Protein AF-A0A3M9XVT5-F1 (afdb_monomer)

InterPro domains:
  IPR052973 Transcription factor kpeA/SAT20-like [PTHR35392] (9-246)
  IPR060413 Transcription factor KpeA/SAT20-like, C-terminal domain [PF27566] (9-240)

Mean predicted aligned error: 6.27 Å

Solvent-accessible surface area (backbone atoms only — not comparable to full-atom values): 18812 Å² total; per-residue (Å²): 128,88,69,81,52,60,38,90,96,49,72,92,84,78,64,65,38,80,57,82,86,54,93,89,60,70,48,54,50,74,46,52,53,103,86,49,82,47,79,44,81,38,49,56,33,30,64,61,48,67,69,62,50,53,53,52,50,52,52,50,36,72,73,40,16,66,56,20,50,60,53,62,58,68,47,88,88,62,59,67,68,64,37,47,51,60,50,46,54,52,53,54,56,65,40,89,84,51,53,70,68,58,33,53,30,50,55,35,45,40,32,40,49,43,65,52,53,71,71,48,70,84,67,60,55,83,58,90,78,48,76,89,35,69,51,44,70,53,80,78,45,99,55,50,69,36,23,65,51,31,57,52,34,52,55,52,47,68,55,45,44,53,69,72,43,47,51,56,33,49,51,51,32,50,55,38,51,52,55,54,64,68,41,93,56,56,58,54,47,58,59,55,49,49,52,51,46,53,54,32,40,50,51,17,56,51,41,39,40,36,31,52,51,9,59,49,65,73,45,92,34,65,37,72,53,51,74,60,50,53,52,51,52,51,50,47,46,53,52,48,52,55,48,48,58,61,74,41,63,52,55,106,74,77,52,91,66,57,67,50,70,66,61,47,50,71,78,33,62,57,52,74,69,57,48,49,55,54,53,52,48,45,54,49,42,51,50,34,42,75,70,59,75,50,55,88,82,34,58,54,39,82,53,42,62,48,41,54,78,64,48,90,80,73,53,69,82,77,72,59,71,98,64,94,96

Foldseek 3Di:
DADPLFFVPGDDDFDKDADDDDPPDDQWDWWDDPPDIDIFGHGRIAGPDLVVSLVSVQVSLLPCLLNSLVVRLPDPDDDPLVSVLSVVLSVQLPDPPNDPLLNQLSSLLSSLLSLLVVLFDFDFDPDPCLVPFFAAQPPLPSDHRTRGDGPNHSVSSVVSSVPRPNVVSVVSNCVSLVVQLPDPAQACVLSNLSSLLSLLLSLLSVLQRQQVVCVRRVHPDSGPDLVVNLVSVLVLLVSLVSLDVSLDQDDPPPDNDGDANVRSVVRHNADPVSSVSVVVLQVVLVVCVVVCVADQVNSNDSCLSVNLSRDPPDDSVRNDDDDPD

Structure (mmCIF, N/CA/C/O backbone):
data_AF-A0A3M9XVT5-F1
#
_entry.id   AF-A0A3M9XVT5-F1
#
loop_
_atom_site.group_PDB
_atom_site.id
_atom_site.type_symbol
_atom_site.label_atom_id
_atom_site.label_alt_id
_atom_site.label_comp_id
_atom_site.label_asym_id
_atom_site.label_entity_id
_atom_site.label_seq_id
_atom_site.pdbx_PDB_ins_code
_atom_site.Cartn_x
_atom_site.Cartn_y
_atom_site.Cartn_z
_atom_site.occupancy
_atom_site.B_iso_or_equiv
_atom_site.auth_seq_id
_atom_site.auth_comp_id
_atom_site.auth_asym_id
_atom_site.auth_atom_id
_atom_site.pdbx_PDB_model_num
ATOM 1 N N . MET A 1 1 ? 11.914 7.605 -0.996 1.00 36.66 1 MET A N 1
ATOM 2 C CA . MET A 1 1 ? 11.908 6.342 -0.236 1.00 36.66 1 MET A CA 1
ATOM 3 C C . MET A 1 1 ? 12.016 5.209 -1.247 1.00 36.66 1 MET A C 1
ATOM 5 O O . MET A 1 1 ? 11.224 5.187 -2.177 1.00 36.66 1 MET A O 1
ATOM 9 N N . MET A 1 2 ? 13.048 4.368 -1.161 1.00 45.84 2 MET A N 1
ATOM 10 C CA . MET A 1 2 ? 13.175 3.177 -2.009 1.00 45.84 2 MET A CA 1
ATOM 11 C C . MET A 1 2 ? 12.521 2.025 -1.257 1.00 45.84 2 MET A C 1
ATOM 13 O O . MET A 1 2 ? 12.970 1.689 -0.164 1.00 45.84 2 MET A O 1
ATOM 17 N N . GLN A 1 3 ? 11.445 1.463 -1.792 1.00 57.19 3 GLN A N 1
ATOM 18 C CA . GLN A 1 3 ? 10.727 0.398 -1.110 1.00 57.19 3 GLN A CA 1
ATOM 19 C C . GLN A 1 3 ? 11.072 -0.943 -1.763 1.00 57.19 3 GLN A C 1
ATOM 21 O O . GLN A 1 3 ? 10.538 -1.312 -2.801 1.00 57.19 3 GLN A O 1
ATOM 26 N N . ASP A 1 4 ? 11.996 -1.679 -1.151 1.00 71.44 4 ASP A N 1
ATOM 27 C CA . ASP A 1 4 ? 12.226 -3.083 -1.493 1.00 71.44 4 ASP A CA 1
ATOM 28 C C . ASP A 1 4 ? 11.105 -3.930 -0.868 1.00 71.44 4 ASP A C 1
ATOM 30 O O . ASP A 1 4 ? 11.233 -4.405 0.253 1.00 71.44 4 ASP A O 1
ATOM 34 N N . ILE A 1 5 ? 9.927 -3.972 -1.485 1.00 81.00 5 ILE A N 1
ATOM 35 C CA . ILE A 1 5 ? 8.725 -4.581 -0.875 1.00 81.00 5 ILE A CA 1
ATOM 36 C C . ILE A 1 5 ? 8.661 -6.089 -1.078 1.00 81.00 5 ILE A C 1
ATOM 38 O O . ILE A 1 5 ? 7.986 -6.780 -0.317 1.00 81.00 5 ILE A O 1
ATOM 42 N N . CYS A 1 6 ? 9.350 -6.610 -2.093 1.00 82.25 6 CYS A N 1
ATOM 43 C CA . CYS A 1 6 ? 9.404 -8.049 -2.305 1.00 82.25 6 CYS A CA 1
ATOM 44 C C . CYS A 1 6 ? 10.069 -8.714 -1.092 1.00 82.25 6 CYS A C 1
ATOM 46 O O . CYS A 1 6 ? 11.082 -8.201 -0.605 1.00 82.25 6 CYS A O 1
ATOM 48 N N . PRO A 1 7 ? 9.535 -9.842 -0.594 1.00 82.25 7 PRO A N 1
ATOM 49 C CA . PRO A 1 7 ? 10.204 -10.549 0.476 1.00 82.25 7 PRO A CA 1
ATOM 50 C C . PRO A 1 7 ? 11.612 -10.979 0.050 1.00 82.25 7 PRO A C 1
ATOM 52 O O . PRO A 1 7 ? 11.829 -11.454 -1.065 1.00 82.25 7 PRO A O 1
ATOM 55 N N . VAL A 1 8 ? 12.576 -10.847 0.960 1.00 80.56 8 VAL A N 1
ATOM 56 C CA . VAL A 1 8 ? 13.959 -11.305 0.774 1.00 80.56 8 VAL A CA 1
ATOM 57 C C . VAL A 1 8 ? 13.960 -12.771 0.338 1.00 80.56 8 VAL A C 1
ATOM 59 O O . VAL A 1 8 ? 13.368 -13.616 1.005 1.00 80.56 8 VAL A O 1
ATOM 62 N N . GLY A 1 9 ? 14.630 -13.056 -0.782 1.00 82.12 9 GLY A N 1
ATOM 63 C CA . GLY A 1 9 ? 14.699 -14.391 -1.390 1.00 82.12 9 GLY A CA 1
ATOM 64 C C . GLY A 1 9 ? 13.569 -14.709 -2.376 1.00 82.12 9 GLY A C 1
ATOM 65 O O . GLY A 1 9 ? 13.683 -15.667 -3.137 1.00 82.12 9 GLY A O 1
ATOM 66 N N . PHE A 1 10 ? 12.530 -13.877 -2.441 1.00 88.88 10 PHE A N 1
ATOM 67 C CA . PHE A 1 10 ? 11.351 -14.093 -3.274 1.00 88.88 10 PHE A CA 1
ATOM 68 C C . PHE A 1 10 ? 11.109 -12.872 -4.172 1.00 88.88 10 PHE A C 1
ATOM 70 O O . PHE A 1 10 ? 10.208 -12.092 -3.904 1.00 88.88 10 PHE A O 1
ATOM 77 N N . PRO A 1 11 ? 11.920 -12.633 -5.221 1.00 91.19 11 PRO A N 1
ATOM 78 C CA . PRO A 1 11 ? 11.609 -11.604 -6.210 1.00 91.19 11 PRO A CA 1
ATOM 79 C C . PRO A 1 11 ? 10.462 -12.052 -7.131 1.00 91.19 11 PRO A C 1
ATOM 81 O O . PRO A 1 11 ? 10.325 -13.243 -7.422 1.00 91.19 11 PRO A O 1
ATOM 84 N N . ILE A 1 12 ? 9.700 -11.097 -7.681 1.00 92.69 12 ILE A N 1
ATOM 85 C CA . ILE A 1 12 ? 8.732 -11.381 -8.754 1.00 92.69 12 ILE A CA 1
ATOM 86 C C . ILE A 1 12 ? 9.483 -11.926 -9.974 1.00 92.69 12 ILE A C 1
ATOM 88 O O . ILE A 1 12 ? 10.379 -11.274 -10.516 1.00 92.69 12 ILE A O 1
ATOM 92 N N . ARG A 1 13 ? 9.070 -13.100 -10.456 1.00 93.44 13 ARG A N 1
ATOM 93 C CA . ARG A 1 13 ? 9.619 -13.737 -11.657 1.00 93.44 13 ARG A CA 1
ATOM 94 C C . ARG A 1 13 ? 8.687 -13.520 -12.841 1.00 93.44 13 ARG A C 1
ATOM 96 O O . ARG A 1 13 ? 7.570 -14.025 -12.867 1.00 93.44 13 ARG A O 1
ATOM 103 N N . LEU A 1 14 ? 9.156 -12.782 -13.841 1.00 93.81 14 LEU A N 1
ATOM 104 C CA . LEU A 1 14 ? 8.385 -12.473 -15.044 1.00 93.81 14 LEU A CA 1
ATOM 105 C C . LEU A 1 14 ? 9.050 -13.086 -16.272 1.00 93.81 14 LEU A C 1
ATOM 107 O O . LEU A 1 14 ? 10.247 -12.919 -16.487 1.00 93.81 14 LEU A O 1
ATOM 111 N N . GLN A 1 15 ? 8.255 -13.752 -17.106 1.00 95.50 15 GLN A N 1
ATOM 112 C CA . GLN A 1 15 ? 8.690 -14.156 -18.439 1.00 95.50 15 GLN A CA 1
ATOM 113 C C . GLN A 1 15 ? 8.500 -12.992 -19.404 1.00 95.50 15 GLN A C 1
ATOM 115 O O . GLN A 1 15 ? 7.410 -12.418 -19.500 1.00 95.50 15 GLN A O 1
ATOM 120 N N . VAL A 1 16 ? 9.556 -12.663 -20.139 1.00 96.50 16 VAL A N 1
ATOM 121 C CA . VAL A 1 16 ? 9.578 -11.546 -21.081 1.00 96.50 16 VAL A CA 1
ATOM 122 C C . VAL A 1 16 ? 9.983 -12.013 -22.472 1.00 96.50 16 VAL A C 1
ATOM 124 O O . VAL A 1 16 ? 10.644 -13.035 -22.631 1.00 96.50 16 VAL A O 1
ATOM 127 N N . ARG A 1 17 ? 9.575 -11.261 -23.492 1.00 96.62 17 ARG A N 1
ATOM 128 C CA . ARG A 1 17 ? 9.979 -11.465 -24.886 1.00 96.62 17 ARG A CA 1
ATOM 129 C C . ARG A 1 17 ? 10.417 -10.145 -25.500 1.00 96.62 17 ARG A C 1
ATOM 131 O O . ARG A 1 17 ? 9.840 -9.099 -25.187 1.00 96.62 17 ARG A O 1
ATOM 138 N N . LYS A 1 18 ? 11.417 -10.199 -26.377 1.00 96.19 18 LYS A N 1
ATOM 139 C CA . LYS A 1 18 ? 11.861 -9.034 -27.142 1.00 96.19 18 LYS A CA 1
ATOM 140 C C . LYS A 1 18 ? 10.777 -8.645 -28.150 1.00 96.19 18 LYS A C 1
ATOM 142 O O . LYS A 1 18 ? 10.155 -9.518 -28.756 1.00 96.19 18 LYS A O 1
ATOM 147 N N . PHE A 1 19 ? 10.544 -7.352 -28.323 1.00 94.62 19 PHE A N 1
ATOM 148 C CA . PHE A 1 19 ? 9.692 -6.813 -29.379 1.00 94.62 19 PHE A CA 1
ATOM 149 C C . PHE A 1 19 ? 10.505 -5.892 -30.291 1.00 94.62 19 PHE A C 1
ATOM 151 O O . PHE A 1 19 ? 11.588 -5.438 -29.924 1.00 94.62 19 PHE A O 1
ATOM 158 N N . HIS A 1 20 ? 9.983 -5.639 -31.489 1.00 94.75 20 HIS A N 1
ATOM 159 C CA . HIS A 1 20 ? 10.538 -4.653 -32.412 1.00 94.75 20 HIS A CA 1
ATOM 160 C C . HIS A 1 20 ? 9.872 -3.304 -32.124 1.00 94.75 20 HIS A C 1
ATOM 162 O O . HIS A 1 20 ? 8.657 -3.210 -32.329 1.00 94.75 20 HIS A O 1
ATOM 168 N N . PRO A 1 21 ? 10.609 -2.299 -31.612 1.00 92.88 21 PRO A N 1
ATOM 169 C CA . PRO A 1 21 ? 10.046 -0.983 -31.339 1.00 92.88 21 PRO A CA 1
ATOM 170 C C . PRO A 1 21 ? 9.470 -0.353 -32.600 1.00 92.88 21 PRO A C 1
ATOM 172 O O . PRO A 1 21 ? 10.048 -0.470 -33.681 1.00 92.88 21 PRO A O 1
ATOM 175 N N . ARG A 1 22 ? 8.338 0.324 -32.448 1.00 91.12 22 ARG A N 1
ATOM 176 C CA . ARG A 1 22 ? 7.725 1.160 -33.478 1.00 91.12 22 ARG A CA 1
ATOM 177 C C . ARG A 1 22 ? 7.938 2.628 -33.141 1.00 91.12 22 ARG A C 1
ATOM 179 O O . ARG A 1 22 ? 8.311 2.982 -32.021 1.00 91.12 22 ARG A O 1
ATOM 186 N N . GLU A 1 23 ? 7.696 3.489 -34.119 1.00 88.75 23 GLU A N 1
ATOM 187 C CA . GLU A 1 23 ? 7.695 4.929 -33.892 1.00 88.75 23 GLU A CA 1
ATOM 188 C C . GLU A 1 23 ? 6.747 5.289 -32.732 1.00 88.75 23 GLU A C 1
ATOM 190 O O . GLU A 1 23 ? 5.618 4.802 -32.660 1.00 88.75 23 GLU A O 1
ATOM 195 N N . GLY A 1 24 ? 7.241 6.094 -31.788 1.00 84.38 24 GLY A N 1
ATOM 196 C CA . GLY A 1 24 ? 6.527 6.463 -30.561 1.00 84.38 24 GLY A CA 1
ATOM 197 C C . GLY A 1 24 ? 6.788 5.562 -29.344 1.00 84.38 24 GLY A C 1
ATOM 198 O O . GLY A 1 24 ? 6.507 5.987 -28.219 1.00 84.38 24 GLY A O 1
ATOM 199 N N . ASP A 1 25 ? 7.377 4.371 -29.509 1.00 85.94 25 ASP A N 1
ATOM 200 C CA . ASP A 1 25 ? 7.716 3.509 -28.371 1.00 85.94 25 ASP A CA 1
ATOM 201 C C . ASP A 1 25 ? 8.845 4.113 -27.519 1.00 85.94 25 ASP A C 1
ATOM 203 O O . ASP A 1 25 ? 9.951 4.403 -27.981 1.00 85.94 25 ASP A O 1
ATOM 207 N N . ARG A 1 26 ? 8.591 4.256 -26.213 1.00 84.00 26 ARG A N 1
ATOM 208 C CA . ARG A 1 26 ? 9.582 4.770 -25.257 1.00 84.00 26 ARG A CA 1
ATOM 209 C C . ARG A 1 26 ? 10.515 3.657 -24.780 1.00 84.00 26 ARG A C 1
ATOM 211 O O . ARG A 1 26 ? 10.254 3.014 -23.763 1.00 84.00 26 ARG A O 1
ATOM 218 N N . VAL A 1 27 ? 11.635 3.490 -25.478 1.00 88.06 27 VAL A N 1
ATOM 219 C CA . VAL A 1 27 ? 12.707 2.520 -25.164 1.00 88.06 27 VAL A CA 1
ATOM 220 C C . VAL A 1 27 ? 13.873 3.109 -24.360 1.00 88.06 27 VAL A C 1
ATOM 222 O O . VAL A 1 27 ? 14.962 2.564 -24.342 1.00 88.06 27 VAL A O 1
ATOM 225 N N . HIS A 1 28 ? 13.655 4.212 -23.651 1.00 88.06 28 HIS A N 1
ATOM 226 C CA . HIS A 1 28 ? 14.670 4.854 -22.812 1.00 88.06 28 HIS A CA 1
ATOM 227 C C . HIS A 1 28 ? 14.035 5.407 -21.535 1.00 88.06 28 HIS A C 1
ATOM 229 O O . HIS A 1 28 ? 12.852 5.754 -21.535 1.00 88.06 28 HIS A O 1
ATOM 235 N N . ARG A 1 29 ? 14.786 5.496 -20.434 1.00 87.31 29 ARG A N 1
ATOM 236 C CA . ARG A 1 29 ? 14.421 6.227 -19.207 1.00 87.31 29 ARG A CA 1
ATOM 237 C C . ARG A 1 29 ? 15.082 7.597 -19.203 1.00 87.31 29 ARG A C 1
ATOM 239 O O . ARG A 1 29 ? 16.175 7.743 -19.731 1.00 87.31 29 ARG A O 1
ATOM 246 N N . GLU A 1 30 ? 14.413 8.565 -18.591 1.00 87.12 30 GLU A N 1
ATOM 247 C CA . GLU A 1 30 ? 14.917 9.929 -18.437 1.00 87.12 30 GLU A CA 1
ATOM 248 C C . GLU A 1 30 ? 14.775 10.347 -16.979 1.00 87.12 30 GLU A C 1
ATOM 250 O O . GLU A 1 30 ? 13.827 9.937 -16.306 1.00 87.12 30 GLU A O 1
ATOM 255 N N . TRP A 1 31 ? 15.729 11.129 -16.493 1.00 85.50 31 TRP A N 1
ATOM 256 C CA . TRP A 1 31 ? 15.693 11.761 -15.177 1.00 85.50 31 TRP A CA 1
ATOM 257 C C . TRP A 1 31 ? 16.379 13.119 -15.262 1.00 85.50 31 TRP A C 1
ATOM 259 O O . TRP A 1 31 ? 17.142 13.387 -16.191 1.00 85.50 31 TRP A O 1
ATOM 269 N N . TYR A 1 32 ? 16.102 13.987 -14.298 1.00 81.38 32 TYR A N 1
ATOM 270 C CA . TYR A 1 32 ? 16.671 15.327 -14.260 1.00 81.38 32 TYR A CA 1
ATOM 271 C C . TYR A 1 32 ? 17.701 15.422 -13.140 1.00 81.38 32 TYR A C 1
ATOM 273 O O . TYR A 1 32 ? 17.442 15.021 -12.006 1.00 81.38 32 TYR A O 1
ATOM 281 N N . THR A 1 33 ? 18.865 15.979 -13.460 1.00 76.88 33 THR A N 1
ATOM 282 C CA . THR A 1 33 ? 19.810 16.495 -12.465 1.00 76.88 33 THR A CA 1
ATOM 283 C C . THR A 1 33 ? 19.648 18.012 -12.364 1.00 76.88 33 THR A C 1
ATOM 285 O O . THR A 1 33 ? 18.972 18.621 -13.193 1.00 76.88 33 THR A O 1
ATOM 288 N N . ALA A 1 34 ? 20.283 18.649 -11.373 1.00 70.00 34 ALA A N 1
ATOM 289 C CA . ALA A 1 34 ? 20.215 20.104 -11.186 1.00 70.00 34 ALA A CA 1
ATOM 290 C C . ALA A 1 34 ? 20.637 20.917 -12.429 1.00 70.00 34 ALA A C 1
ATOM 292 O O . ALA A 1 34 ? 20.295 22.090 -12.535 1.00 70.00 34 ALA A O 1
ATOM 293 N N . SER A 1 35 ? 21.377 20.308 -13.362 1.00 66.50 35 SER A N 1
ATOM 294 C CA . SER A 1 35 ? 21.923 20.989 -14.532 1.00 66.50 35 SER A CA 1
ATOM 295 C C . SER A 1 35 ? 21.325 20.547 -15.871 1.00 66.50 35 SER A C 1
ATOM 297 O O . SER A 1 35 ? 21.267 21.392 -16.763 1.00 66.50 35 SER A O 1
ATOM 299 N N . LYS A 1 36 ? 20.896 19.281 -16.064 1.00 79.62 36 LYS A N 1
ATOM 300 C CA . LYS A 1 36 ? 20.390 18.766 -17.363 1.00 79.62 36 LYS A CA 1
ATOM 301 C C . LYS A 1 36 ? 19.474 17.538 -17.226 1.00 79.62 36 LYS A C 1
ATOM 303 O O . LYS A 1 36 ? 19.548 16.790 -16.253 1.00 79.62 36 LYS A O 1
ATOM 308 N N . ALA A 1 37 ? 18.668 17.290 -18.262 1.00 83.38 37 ALA A N 1
ATOM 309 C CA . ALA A 1 37 ? 18.024 15.995 -18.473 1.00 83.38 37 ALA A CA 1
ATOM 310 C C . ALA A 1 37 ? 19.071 14.935 -18.864 1.00 83.38 37 ALA A C 1
ATOM 312 O O . ALA A 1 37 ? 19.975 15.196 -19.662 1.00 83.38 37 ALA A O 1
ATOM 313 N N . ARG A 1 38 ? 18.947 13.742 -18.290 1.00 86.56 38 ARG A N 1
ATOM 314 C CA . ARG A 1 38 ? 19.759 12.552 -18.559 1.00 86.56 38 ARG A CA 1
ATOM 315 C C . ARG A 1 38 ? 18.882 11.467 -19.169 1.00 86.56 38 ARG A C 1
ATOM 317 O O . ARG A 1 38 ? 17.672 11.456 -18.947 1.00 86.56 38 ARG A O 1
ATOM 324 N N . ARG A 1 39 ? 19.499 10.551 -19.916 1.00 87.88 39 ARG A N 1
ATOM 325 C CA . ARG A 1 39 ? 18.810 9.467 -20.619 1.00 87.88 39 ARG A CA 1
ATOM 326 C C . ARG A 1 39 ? 19.602 8.165 -20.527 1.00 87.88 39 ARG A C 1
ATOM 328 O O . ARG A 1 39 ? 20.819 8.183 -20.668 1.00 87.88 39 ARG A O 1
ATOM 335 N N . HIS A 1 40 ? 18.888 7.058 -20.345 1.00 88.12 40 HIS A N 1
ATOM 336 C CA . HIS A 1 40 ? 19.422 5.697 -20.303 1.00 88.12 40 HIS A CA 1
ATOM 337 C C . HIS A 1 40 ? 18.607 4.797 -21.231 1.00 88.12 40 HIS A C 1
ATOM 339 O O . HIS A 1 40 ? 17.381 4.727 -21.101 1.00 88.12 40 HIS A O 1
ATOM 345 N N . GLU A 1 41 ? 19.265 4.117 -22.167 1.00 89.06 41 GLU A N 1
ATOM 346 C CA . GLU A 1 41 ? 18.603 3.197 -23.096 1.00 89.06 41 GLU A CA 1
ATOM 347 C C . GLU A 1 41 ? 18.131 1.929 -22.382 1.00 89.06 41 GLU A C 1
ATOM 349 O O . GLU A 1 41 ? 18.783 1.403 -21.486 1.00 89.06 41 GLU A O 1
ATOM 354 N N . ILE A 1 42 ? 16.965 1.431 -22.773 1.00 90.06 42 ILE A N 1
ATOM 355 C CA . ILE A 1 42 ? 16.307 0.286 -22.152 1.00 90.06 42 ILE A CA 1
ATOM 356 C C . ILE A 1 42 ? 16.017 -0.748 -23.231 1.00 90.06 42 ILE A C 1
ATOM 358 O O . ILE A 1 42 ? 15.477 -0.431 -24.290 1.00 90.06 42 ILE A O 1
ATOM 362 N N . ALA A 1 43 ? 16.311 -2.015 -22.949 1.00 90.50 43 ALA A N 1
ATOM 363 C CA . ALA A 1 43 ? 16.056 -3.072 -23.913 1.00 90.50 43 ALA A CA 1
ATOM 364 C C . ALA A 1 43 ? 14.539 -3.244 -24.182 1.00 90.50 43 ALA A C 1
ATOM 366 O O . ALA A 1 43 ? 13.732 -3.200 -23.242 1.00 90.50 43 ALA A O 1
ATOM 367 N N . PRO A 1 44 ? 14.128 -3.476 -25.446 1.00 94.94 44 PRO A N 1
ATOM 368 C CA . PRO A 1 44 ? 12.724 -3.547 -25.839 1.00 94.94 44 PRO A CA 1
ATOM 369 C C . PRO A 1 44 ? 12.130 -4.918 -25.508 1.00 94.94 44 PRO A C 1
ATOM 371 O O . PRO A 1 44 ? 11.901 -5.759 -26.376 1.00 94.94 44 PRO A O 1
ATOM 374 N N . TYR A 1 45 ? 11.884 -5.148 -24.223 1.00 95.88 45 TYR A N 1
ATOM 375 C CA . TYR A 1 45 ? 11.208 -6.337 -23.713 1.00 95.88 45 TYR A CA 1
ATOM 376 C C . TYR A 1 45 ? 9.813 -6.000 -23.198 1.00 95.88 45 TYR A C 1
ATOM 378 O O . TYR A 1 45 ? 9.589 -4.945 -22.603 1.00 95.88 45 TYR A O 1
ATOM 386 N N . ALA A 1 46 ? 8.889 -6.932 -23.406 1.00 95.81 46 ALA A N 1
ATOM 387 C CA . ALA A 1 46 ? 7.516 -6.904 -22.918 1.00 95.81 46 ALA A CA 1
ATOM 388 C C . ALA A 1 46 ? 7.177 -8.242 -22.244 1.00 95.81 46 ALA A C 1
ATOM 390 O O . ALA A 1 46 ? 7.879 -9.234 -22.449 1.00 95.81 46 ALA A O 1
ATOM 391 N N . LEU A 1 47 ? 6.097 -8.294 -21.463 1.00 96.81 47 LEU A N 1
ATOM 392 C CA . LEU A 1 47 ? 5.599 -9.543 -20.885 1.00 96.81 47 LEU A CA 1
ATOM 393 C C . LEU A 1 47 ? 5.314 -10.565 -21.994 1.00 96.81 47 LEU A C 1
ATOM 395 O O . LEU A 1 47 ? 4.652 -10.261 -22.990 1.00 96.81 47 LEU A O 1
ATOM 399 N N . ALA A 1 48 ? 5.810 -11.790 -21.818 1.00 97.31 48 ALA A N 1
ATOM 400 C CA . ALA A 1 48 ? 5.663 -12.850 -22.811 1.00 97.31 48 ALA A CA 1
ATOM 401 C C . ALA A 1 48 ? 4.217 -13.360 -22.908 1.00 97.31 48 ALA A C 1
ATOM 403 O O . ALA A 1 48 ? 3.751 -13.688 -24.000 1.00 97.31 48 ALA A O 1
ATOM 404 N N . ASN A 1 49 ? 3.503 -13.416 -21.778 1.00 97.00 49 ASN A N 1
ATOM 405 C CA . ASN A 1 49 ? 2.118 -13.870 -21.708 1.00 97.00 49 ASN A CA 1
ATOM 406 C C . ASN A 1 49 ? 1.371 -13.175 -20.559 1.00 97.00 49 ASN A C 1
ATOM 408 O O . ASN A 1 49 ? 1.617 -13.465 -19.391 1.00 97.00 49 ASN A O 1
ATOM 412 N N . LEU A 1 50 ? 0.431 -12.289 -20.900 1.00 95.56 50 LEU A N 1
ATOM 413 C CA . LEU A 1 50 ? -0.297 -11.482 -19.916 1.00 95.56 50 LEU A CA 1
ATOM 414 C C . LEU A 1 50 ? -1.141 -12.344 -18.965 1.00 95.56 50 LEU A C 1
ATOM 416 O O . LEU A 1 50 ? -1.113 -12.116 -17.761 1.00 95.56 50 LEU A O 1
ATOM 420 N N . SER A 1 51 ? -1.847 -13.355 -19.478 1.00 95.44 51 SER A N 1
ATOM 421 C CA . SER A 1 51 ? -2.717 -14.219 -18.668 1.00 95.44 51 SER A CA 1
ATOM 422 C C . SER A 1 51 ? -1.925 -15.034 -17.646 1.00 95.44 51 SER A C 1
ATOM 424 O O . SER A 1 51 ? -2.297 -15.080 -16.475 1.00 95.44 51 SER A O 1
ATOM 426 N N . LYS A 1 52 ? -0.794 -15.624 -18.062 1.00 96.81 52 LYS A N 1
ATOM 427 C CA . LYS A 1 52 ? 0.109 -16.342 -17.150 1.00 96.81 52 LYS A CA 1
ATOM 428 C C . LYS A 1 52 ? 0.710 -15.402 -16.109 1.00 96.81 52 LYS A C 1
ATOM 430 O O . LYS A 1 52 ? 0.764 -15.769 -14.942 1.00 96.81 52 LYS A O 1
ATOM 435 N N . THR A 1 53 ? 1.109 -14.189 -16.503 1.00 96.62 53 THR A N 1
ATOM 436 C CA . THR A 1 53 ? 1.608 -13.179 -15.558 1.00 96.62 53 THR A CA 1
ATOM 437 C C . THR A 1 53 ? 0.550 -12.789 -14.530 1.00 96.62 53 THR A C 1
ATOM 439 O O . THR A 1 53 ? 0.870 -12.711 -13.350 1.00 96.62 53 THR A O 1
ATOM 442 N N . VAL A 1 54 ? -0.704 -12.579 -14.945 1.00 95.88 54 VAL A N 1
ATOM 443 C CA . VAL A 1 54 ? -1.803 -12.259 -14.021 1.00 95.88 54 VAL A CA 1
ATOM 444 C C . VAL A 1 54 ? -2.027 -13.389 -13.025 1.00 95.88 54 VAL A C 1
ATOM 446 O O . VAL A 1 54 ? -2.135 -13.115 -11.833 1.00 95.88 54 VAL A O 1
ATOM 449 N N . GLN A 1 55 ? -2.096 -14.636 -13.497 1.00 96.88 55 GLN A N 1
ATOM 450 C CA . GLN A 1 55 ? -2.312 -15.780 -12.614 1.00 96.88 55 GLN A CA 1
ATOM 451 C C . GLN A 1 55 ? -1.162 -15.921 -11.614 1.00 96.88 55 GLN A C 1
ATOM 453 O O . GLN A 1 55 ? -1.399 -15.888 -10.411 1.00 96.88 55 GLN A O 1
ATOM 458 N N . TYR A 1 56 ? 0.078 -15.933 -12.109 1.00 97.38 56 TYR A N 1
ATOM 459 C CA . TYR A 1 56 ? 1.269 -15.969 -11.263 1.00 97.38 56 TYR A CA 1
ATOM 460 C C . TYR A 1 56 ? 1.261 -14.857 -10.213 1.00 97.38 56 TYR A C 1
ATOM 462 O O . TYR A 1 56 ? 1.541 -15.102 -9.046 1.00 97.38 56 TYR A O 1
ATOM 470 N N . PHE A 1 57 ? 0.924 -13.629 -10.607 1.00 96.38 57 PHE A N 1
ATOM 471 C CA . PHE A 1 57 ? 0.974 -12.507 -9.684 1.00 96.38 57 PHE A CA 1
ATOM 472 C C . PHE A 1 57 ? -0.119 -12.575 -8.603 1.00 96.38 57 PHE A C 1
ATOM 474 O O . PHE A 1 57 ? 0.128 -12.181 -7.465 1.00 96.38 57 PHE A O 1
ATOM 481 N N . LYS A 1 58 ? -1.302 -13.128 -8.908 1.00 96.81 58 LYS A N 1
ATOM 482 C CA . LYS A 1 58 ? -2.331 -13.410 -7.890 1.00 96.81 58 LYS A CA 1
ATOM 483 C C . LYS A 1 58 ? -1.845 -14.414 -6.851 1.00 96.81 58 LYS A C 1
ATOM 485 O O . LYS A 1 58 ? -2.054 -14.197 -5.655 1.00 96.81 58 LYS A O 1
ATOM 490 N N . ASP A 1 59 ? -1.208 -15.480 -7.317 1.00 97.38 59 ASP A N 1
ATOM 491 C CA . ASP A 1 59 ? -0.688 -16.542 -6.460 1.00 97.38 59 ASP A CA 1
ATOM 492 C C . ASP A 1 59 ? 0.450 -15.989 -5.594 1.00 97.38 59 ASP A C 1
ATOM 494 O O . ASP A 1 59 ? 0.404 -16.086 -4.372 1.00 97.38 59 ASP A O 1
ATOM 498 N N . TYR A 1 60 ? 1.368 -15.242 -6.209 1.00 96.88 60 TYR A N 1
ATOM 499 C CA . TYR A 1 60 ? 2.469 -14.561 -5.534 1.00 96.88 60 TYR A CA 1
ATOM 500 C C . TYR A 1 60 ? 1.991 -13.588 -4.441 1.00 96.88 60 TYR A C 1
ATOM 502 O O . TYR A 1 60 ? 2.521 -13.591 -3.332 1.00 96.88 60 TYR A O 1
ATOM 510 N N . VAL A 1 61 ? 0.969 -12.763 -4.705 1.00 96.88 61 VAL A N 1
ATOM 511 C CA . VAL A 1 61 ? 0.384 -11.885 -3.672 1.00 96.88 61 VAL A CA 1
ATOM 512 C C . VAL A 1 61 ? -0.231 -12.705 -2.541 1.00 96.88 61 VAL A C 1
ATOM 514 O O . VAL A 1 61 ? -0.074 -12.350 -1.374 1.00 96.88 61 VAL A O 1
ATOM 517 N N . SER A 1 62 ? -0.927 -13.791 -2.874 1.00 96.38 62 SER A N 1
ATOM 518 C CA . SER A 1 62 ? -1.593 -14.639 -1.884 1.00 96.38 62 SER A CA 1
ATOM 519 C C . SER A 1 62 ? -0.597 -15.362 -0.977 1.00 96.38 62 SER A C 1
ATOM 521 O O . SER A 1 62 ? -0.858 -15.471 0.216 1.00 96.38 62 SER A O 1
ATOM 523 N N . GLU A 1 63 ? 0.531 -15.805 -1.530 1.00 96.44 63 GLU A N 1
ATOM 524 C CA . GLU A 1 63 ? 1.582 -16.545 -0.828 1.00 96.44 63 GLU A CA 1
ATOM 525 C C . GLU A 1 63 ? 2.491 -15.632 0.009 1.00 96.44 63 GLU A C 1
ATOM 527 O O . GLU A 1 63 ? 2.880 -15.981 1.121 1.00 96.44 63 GLU A O 1
ATOM 532 N N . HIS A 1 64 ? 2.818 -14.438 -0.496 1.00 96.12 64 HIS A N 1
ATOM 533 C CA . HIS A 1 64 ? 3.917 -13.644 0.057 1.00 96.12 64 HIS A CA 1
ATOM 534 C C . HIS A 1 64 ? 3.511 -12.360 0.787 1.00 96.12 64 HIS A C 1
ATOM 536 O O . HIS A 1 64 ? 4.373 -11.735 1.411 1.00 96.12 64 HIS A O 1
ATOM 542 N N . ALA A 1 65 ? 2.236 -11.951 0.756 1.00 95.50 65 ALA A N 1
ATOM 543 C CA . ALA A 1 65 ? 1.801 -10.693 1.376 1.00 95.50 65 ALA A CA 1
ATOM 544 C C . ALA A 1 65 ? 2.167 -10.593 2.865 1.00 95.50 65 ALA A C 1
ATOM 546 O O . ALA A 1 65 ? 2.660 -9.557 3.311 1.00 95.50 65 ALA A O 1
ATOM 547 N N . GLU A 1 66 ? 1.981 -11.671 3.627 1.00 93.12 66 GLU A N 1
ATOM 548 C CA . GLU A 1 66 ? 2.290 -11.682 5.058 1.00 93.12 66 GLU A CA 1
ATOM 549 C C . GLU A 1 66 ? 3.798 -11.551 5.322 1.00 93.12 66 GLU A C 1
ATOM 551 O O . GLU A 1 66 ? 4.238 -10.788 6.185 1.00 93.12 66 GLU A O 1
ATOM 556 N N . GLN A 1 67 ? 4.617 -12.266 4.549 1.00 91.88 67 GLN A N 1
ATOM 557 C CA . GLN A 1 67 ? 6.068 -12.201 4.677 1.00 91.88 67 GLN A CA 1
ATOM 558 C C . GLN A 1 67 ? 6.591 -10.809 4.301 1.00 91.88 67 GLN A C 1
ATOM 560 O O . GLN A 1 67 ? 7.420 -10.250 5.023 1.00 91.88 67 GLN A O 1
ATOM 565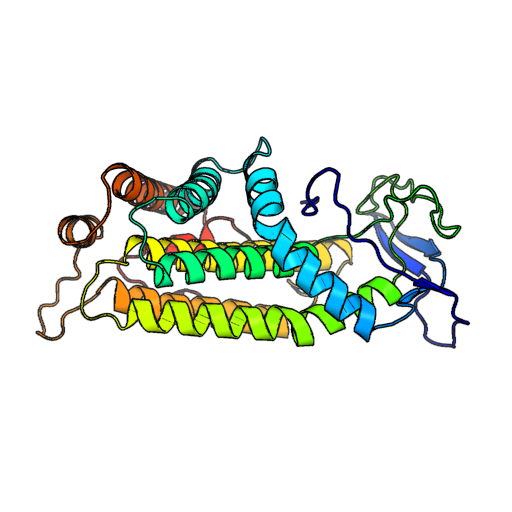 N N . ALA A 1 68 ? 6.079 -10.229 3.213 1.00 91.69 68 ALA A N 1
ATOM 566 C CA . ALA A 1 68 ? 6.401 -8.869 2.793 1.00 91.69 68 ALA A CA 1
ATOM 567 C C . ALA A 1 68 ? 6.035 -7.849 3.876 1.00 91.69 68 ALA A C 1
ATOM 569 O O . ALA A 1 68 ? 6.852 -6.997 4.224 1.00 91.69 68 ALA A O 1
ATOM 570 N N . TRP A 1 69 ? 4.846 -7.988 4.471 1.00 91.31 69 TRP A N 1
ATOM 571 C CA . TRP A 1 69 ? 4.405 -7.174 5.599 1.00 91.31 69 TRP A CA 1
ATOM 572 C C . TRP A 1 69 ? 5.398 -7.258 6.760 1.00 91.31 69 TRP A C 1
ATOM 574 O O . TRP A 1 69 ? 5.977 -6.250 7.162 1.00 91.31 69 TRP A O 1
ATOM 584 N N . ARG A 1 70 ? 5.678 -8.467 7.262 1.00 88.44 70 ARG A N 1
ATOM 585 C CA . ARG A 1 70 ? 6.599 -8.679 8.392 1.00 88.44 70 ARG A CA 1
ATOM 586 C C . ARG A 1 70 ? 7.981 -8.079 8.144 1.00 88.44 70 ARG A C 1
ATOM 588 O O . ARG A 1 70 ? 8.597 -7.567 9.075 1.00 88.44 70 ARG A O 1
ATOM 595 N N . GLN A 1 71 ? 8.489 -8.164 6.918 1.00 86.94 71 GLN A N 1
ATOM 596 C CA . GLN A 1 71 ? 9.805 -7.628 6.581 1.00 86.94 71 GLN A CA 1
ATOM 597 C C . GLN A 1 71 ? 9.803 -6.110 6.466 1.00 86.94 71 GLN A C 1
ATOM 599 O O . GLN A 1 71 ? 10.736 -5.469 6.948 1.00 86.94 71 GLN A O 1
ATOM 604 N N . TYR A 1 72 ? 8.773 -5.536 5.848 1.00 82.25 72 TYR A N 1
ATOM 605 C CA . TYR A 1 72 ? 8.701 -4.102 5.611 1.00 82.25 72 TYR A CA 1
ATOM 606 C C . TYR A 1 72 ? 8.740 -3.312 6.928 1.00 82.25 72 TYR A C 1
ATOM 608 O O . TYR A 1 72 ? 9.491 -2.342 7.018 1.00 82.25 72 TYR A O 1
ATOM 616 N N . TRP A 1 73 ? 8.012 -3.758 7.959 1.00 75.69 73 TRP A N 1
ATOM 617 C CA . TRP A 1 73 ? 7.879 -3.036 9.239 1.00 75.69 73 TRP A CA 1
ATOM 618 C C . TRP A 1 73 ? 8.971 -3.359 10.266 1.00 75.69 73 TRP A C 1
ATOM 620 O O . TRP A 1 73 ? 9.110 -2.664 11.266 1.00 75.69 73 TRP A O 1
ATOM 630 N N . LYS A 1 74 ? 9.805 -4.376 10.009 1.00 71.75 74 LYS A N 1
ATOM 631 C CA . LYS A 1 74 ? 11.008 -4.669 10.812 1.00 71.75 74 LYS A CA 1
ATOM 632 C C . LYS A 1 74 ? 12.226 -3.822 10.421 1.00 71.75 74 LYS A C 1
ATOM 634 O O . LYS A 1 74 ? 13.270 -3.916 11.068 1.00 71.75 74 LYS A O 1
ATOM 639 N N . ARG A 1 75 ? 12.147 -3.024 9.352 1.00 67.94 75 ARG A N 1
ATOM 640 C CA . ARG A 1 75 ? 13.281 -2.221 8.870 1.00 67.94 75 ARG A CA 1
ATOM 641 C C . ARG A 1 75 ? 13.523 -1.021 9.786 1.00 67.94 75 ARG A C 1
ATOM 643 O O . ARG A 1 75 ? 12.631 -0.206 10.004 1.00 67.94 75 ARG A O 1
ATOM 650 N N . LYS A 1 76 ? 14.755 -0.904 10.298 1.00 47.81 76 LYS A N 1
ATOM 651 C CA . LYS A 1 76 ? 15.193 0.211 11.154 1.00 47.81 76 LYS A CA 1
ATOM 652 C C . LYS A 1 76 ? 14.940 1.562 10.469 1.00 47.81 76 LYS A C 1
ATOM 654 O O . LYS A 1 76 ? 15.304 1.734 9.309 1.00 47.81 76 LYS A O 1
ATOM 659 N N . GLY A 1 77 ? 14.377 2.516 11.213 1.00 61.03 77 GLY A N 1
ATOM 660 C CA . GLY A 1 77 ? 14.179 3.904 10.771 1.00 61.03 77 GLY A CA 1
ATOM 661 C C . GLY A 1 77 ? 12.740 4.293 10.417 1.00 61.03 77 GLY A C 1
ATOM 662 O O . GLY A 1 77 ? 12.520 5.425 9.997 1.00 61.03 77 GLY A O 1
ATOM 663 N N . GLN A 1 78 ? 11.763 3.398 10.580 1.00 64.25 78 GLN A N 1
ATOM 664 C CA . GLN A 1 78 ? 10.346 3.768 10.523 1.00 64.25 78 GLN A CA 1
ATOM 665 C C . GLN A 1 78 ? 9.882 4.352 11.865 1.00 64.25 78 GLN A C 1
ATOM 667 O O . GLN A 1 78 ? 10.441 4.024 12.911 1.00 64.25 78 GLN A O 1
ATOM 672 N N . ASP A 1 79 ? 8.891 5.251 11.833 1.00 74.81 79 ASP A N 1
ATOM 673 C CA . ASP A 1 79 ? 8.352 5.870 13.048 1.00 74.81 79 ASP A CA 1
ATOM 674 C C . ASP A 1 79 ? 7.764 4.791 13.976 1.00 74.81 79 ASP A C 1
ATOM 676 O O . ASP A 1 79 ? 7.078 3.866 13.524 1.00 74.81 79 ASP A O 1
ATOM 680 N N . ASP A 1 80 ? 8.075 4.906 15.267 1.00 83.25 80 ASP A N 1
ATOM 681 C CA . ASP A 1 80 ? 7.771 3.918 16.300 1.00 83.25 80 ASP A CA 1
ATOM 682 C C . ASP A 1 80 ? 6.278 3.567 16.357 1.00 83.25 80 ASP A C 1
ATOM 684 O O . ASP A 1 80 ? 5.912 2.392 16.363 1.00 83.25 80 ASP A O 1
ATOM 688 N N . ILE A 1 81 ? 5.389 4.563 16.301 1.00 91.44 81 ILE A N 1
ATOM 689 C CA . ILE A 1 81 ? 3.951 4.309 16.454 1.00 91.44 81 ILE A CA 1
ATOM 690 C C . ILE A 1 81 ? 3.373 3.617 15.222 1.00 91.44 81 ILE A C 1
ATOM 692 O O . ILE A 1 81 ? 2.647 2.636 15.374 1.00 91.44 81 ILE A O 1
ATOM 696 N N . ILE A 1 82 ? 3.725 4.054 14.011 1.00 91.31 82 ILE A N 1
ATOM 697 C CA . ILE A 1 82 ? 3.273 3.388 12.778 1.00 91.31 82 ILE A CA 1
ATOM 698 C C . ILE A 1 82 ? 3.778 1.940 12.764 1.00 91.31 82 ILE A C 1
ATOM 700 O O . ILE A 1 82 ? 2.996 1.013 12.570 1.00 91.31 82 ILE A O 1
ATOM 704 N N . SER A 1 83 ? 5.058 1.719 13.062 1.00 90.12 83 SER A N 1
ATOM 705 C CA . SER A 1 83 ? 5.654 0.375 13.086 1.00 90.12 83 SER A CA 1
ATOM 706 C C . SER A 1 83 ? 4.967 -0.552 14.099 1.00 90.12 83 SE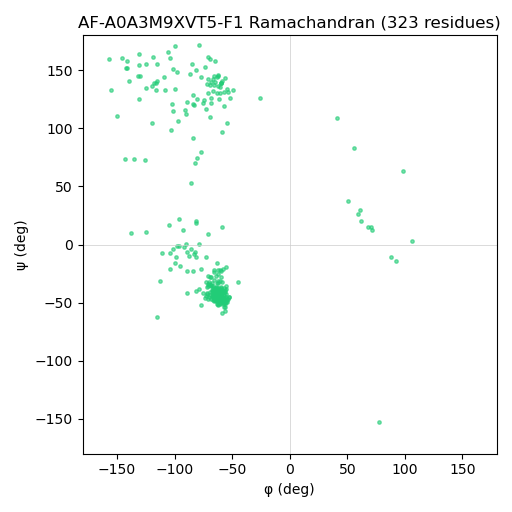R A C 1
ATOM 708 O O . SER A 1 83 ? 4.735 -1.732 13.810 1.00 90.12 83 SER A O 1
ATOM 710 N N . ARG A 1 84 ? 4.570 -0.014 15.262 1.00 91.81 84 ARG A N 1
ATOM 711 C CA . ARG A 1 84 ? 3.769 -0.730 16.265 1.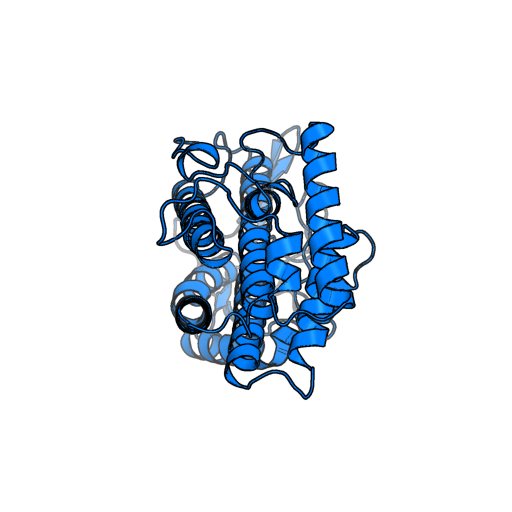00 91.81 84 ARG A CA 1
ATOM 712 C C . ARG A 1 84 ? 2.388 -1.124 15.734 1.00 91.81 84 ARG A C 1
ATOM 714 O O . ARG A 1 84 ? 1.989 -2.256 15.969 1.00 91.81 84 ARG A O 1
ATOM 721 N N . HIS A 1 85 ? 1.697 -0.274 14.965 1.00 94.62 85 HIS A N 1
ATOM 722 C CA . HIS A 1 85 ? 0.388 -0.617 14.369 1.00 94.62 85 HIS A CA 1
ATOM 723 C C . HIS A 1 85 ? 0.489 -1.783 13.403 1.00 94.62 85 HIS A C 1
ATOM 725 O O . HIS A 1 85 ? -0.302 -2.719 13.457 1.00 94.62 85 HIS A O 1
ATOM 731 N N . TYR A 1 86 ? 1.489 -1.752 12.531 1.00 93.19 86 TYR A N 1
ATOM 732 C CA . TYR A 1 86 ? 1.683 -2.821 11.567 1.00 93.19 86 TYR A CA 1
ATOM 733 C C . TYR A 1 86 ? 2.106 -4.139 12.231 1.00 93.19 86 TYR A C 1
ATOM 735 O O . TYR A 1 86 ? 1.687 -5.215 11.795 1.00 93.19 86 TYR A O 1
ATOM 743 N N . SER A 1 87 ? 2.895 -4.068 13.304 1.00 92.25 87 SER A N 1
ATOM 744 C CA . SER A 1 87 ? 3.251 -5.241 14.110 1.00 92.25 87 SER A CA 1
ATOM 745 C C . SER A 1 87 ? 2.039 -5.805 14.858 1.00 92.25 87 SER A C 1
ATOM 747 O O . SER A 1 87 ? 1.808 -7.012 14.818 1.00 92.25 87 SER A O 1
ATOM 749 N N . GLU A 1 88 ? 1.231 -4.939 15.472 1.00 94.50 88 GLU A N 1
ATOM 750 C CA . GLU A 1 88 ? 0.032 -5.329 16.218 1.00 94.50 88 GLU A CA 1
ATOM 751 C C . GLU A 1 88 ? -1.053 -5.893 15.297 1.00 94.50 88 GLU A C 1
ATOM 753 O O . GLU A 1 88 ? -1.665 -6.899 15.629 1.00 94.50 88 GLU A O 1
ATOM 758 N N . ALA A 1 89 ? -1.250 -5.329 14.101 1.00 95.31 89 ALA A N 1
ATOM 759 C CA . ALA A 1 89 ? -2.182 -5.875 13.116 1.00 95.31 89 ALA A CA 1
ATOM 760 C C . ALA A 1 89 ? -1.839 -7.331 12.761 1.00 95.31 89 ALA A C 1
ATOM 762 O O . ALA A 1 89 ? -2.728 -8.177 12.662 1.00 95.31 89 ALA A O 1
ATOM 763 N N . MET A 1 90 ? -0.546 -7.642 12.615 1.00 93.94 90 MET A N 1
ATOM 764 C CA . MET A 1 90 ? -0.079 -9.009 12.387 1.00 93.94 90 MET A CA 1
ATOM 765 C C . MET A 1 90 ? -0.353 -9.898 13.604 1.00 93.94 90 MET A C 1
ATOM 767 O O . MET A 1 90 ? -0.908 -10.981 13.451 1.00 93.94 90 MET A O 1
ATOM 771 N N . ALA A 1 91 ? 0.007 -9.445 14.808 1.00 94.00 91 ALA A N 1
ATOM 772 C CA . ALA A 1 91 ? -0.224 -10.202 16.037 1.00 94.00 91 ALA A CA 1
ATOM 773 C C . ALA A 1 91 ? -1.717 -10.505 16.249 1.00 94.00 91 ALA A C 1
ATOM 775 O O . ALA A 1 91 ? -2.084 -11.653 16.486 1.00 94.00 91 ALA A O 1
ATOM 776 N N . HIS A 1 92 ? -2.576 -9.502 16.063 1.00 95.06 92 HIS A N 1
ATOM 777 C CA . HIS A 1 92 ? -4.029 -9.620 16.163 1.00 95.06 92 HIS A CA 1
ATOM 778 C C . HIS A 1 92 ? -4.591 -10.618 15.148 1.00 95.06 92 HIS A C 1
ATOM 780 O O . HIS A 1 92 ? -5.358 -11.498 15.523 1.00 95.06 92 HIS A O 1
ATOM 786 N N . THR A 1 93 ? -4.127 -10.568 13.892 1.00 96.00 93 THR A N 1
ATOM 787 C CA . THR A 1 93 ? -4.530 -11.525 12.840 1.00 96.00 93 THR A CA 1
ATOM 788 C C . THR A 1 93 ? -4.190 -12.973 13.196 1.00 96.00 93 THR A C 1
ATOM 790 O O . THR A 1 93 ? -4.884 -13.881 12.751 1.00 96.00 93 THR A O 1
ATOM 793 N N . HIS A 1 94 ? -3.151 -13.205 14.005 1.00 94.56 94 HIS A N 1
ATOM 794 C CA . HIS A 1 94 ? -2.717 -14.534 14.457 1.00 94.56 94 HIS A CA 1
ATOM 795 C C . HIS A 1 94 ? -3.265 -14.936 15.833 1.00 94.56 94 HIS A C 1
ATOM 797 O O . HIS A 1 94 ? -3.015 -16.054 16.276 1.00 94.56 94 HIS A O 1
ATOM 803 N N . SER A 1 95 ? -4.047 -14.078 16.496 1.00 94.25 95 SER A N 1
ATOM 804 C CA . SER A 1 95 ? -4.702 -14.416 17.764 1.00 94.25 95 SER A CA 1
ATOM 805 C C . SER A 1 95 ? -5.638 -15.616 17.590 1.00 94.25 95 SER A C 1
ATOM 807 O O . SER A 1 95 ? -6.346 -15.703 16.583 1.00 94.25 95 SER A O 1
ATOM 809 N N . SER A 1 96 ? -5.664 -16.545 18.550 1.00 91.81 96 SER A N 1
ATOM 810 C CA . SER A 1 96 ? -6.566 -17.710 18.530 1.00 91.81 96 SER A CA 1
ATOM 811 C C . SER A 1 96 ? -8.034 -17.304 18.579 1.00 91.81 96 SER A C 1
ATOM 813 O O . SER A 1 96 ? -8.874 -17.941 17.949 1.00 91.81 96 SER A O 1
ATOM 815 N N . ASP A 1 97 ? -8.316 -16.204 19.272 1.00 90.00 97 ASP A N 1
ATOM 816 C CA . ASP A 1 97 ? -9.676 -15.805 19.629 1.00 90.00 97 ASP A CA 1
ATOM 817 C C . ASP A 1 97 ? -10.293 -14.867 18.582 1.00 90.00 97 ASP A C 1
ATOM 819 O O . ASP A 1 97 ? -11.454 -14.481 18.697 1.00 90.00 97 ASP A O 1
ATOM 823 N N . LEU A 1 98 ? -9.528 -14.502 17.542 1.00 94.31 98 LEU A N 1
ATOM 824 C CA . LEU A 1 98 ? -10.004 -13.620 16.484 1.00 94.31 98 LEU A CA 1
ATOM 825 C C . LEU A 1 98 ? -11.076 -14.325 15.636 1.00 94.31 98 LEU A C 1
ATOM 827 O O . LEU A 1 98 ? -10.763 -15.347 14.998 1.00 94.31 98 LEU A O 1
ATOM 831 N N . PRO A 1 99 ? -12.301 -13.766 15.542 1.00 94.94 99 PRO A N 1
ATOM 832 C CA . PRO A 1 99 ? -13.358 -14.337 14.724 1.00 94.94 99 PRO A CA 1
ATOM 833 C C . PRO A 1 99 ? -12.932 -14.510 13.256 1.00 94.94 99 PRO A C 1
ATOM 835 O O . PRO A 1 99 ? -12.262 -13.634 12.699 1.00 94.94 99 PRO A O 1
ATOM 838 N N . PRO A 1 100 ? -13.362 -15.589 12.568 1.00 96.19 100 PRO A N 1
ATOM 839 C CA . PRO A 1 100 ? -12.914 -15.884 11.203 1.00 96.19 100 PRO A CA 1
ATOM 840 C C . PRO A 1 100 ? -13.128 -14.745 10.198 1.00 96.19 100 PRO A C 1
ATOM 842 O O . PRO A 1 100 ? -12.296 -14.529 9.325 1.00 96.19 100 PRO A O 1
ATOM 845 N N . GLN A 1 101 ? -14.219 -13.988 10.336 1.00 95.25 101 GLN A N 1
ATOM 846 C CA . GLN A 1 101 ? -14.543 -12.877 9.432 1.00 95.25 101 GLN A CA 1
ATOM 847 C C . GLN A 1 101 ? -13.607 -11.675 9.619 1.00 95.25 101 GLN A C 1
ATOM 849 O O . GLN A 1 101 ? -13.275 -10.994 8.651 1.00 95.25 101 GLN A O 1
ATOM 854 N N . GLU A 1 102 ? -13.166 -11.423 10.852 1.00 96.75 102 GLU A N 1
ATOM 855 C CA . GLU A 1 102 ? -12.190 -10.375 11.157 1.00 96.75 102 GLU A CA 1
ATOM 856 C C . GLU A 1 102 ? -10.802 -10.763 10.652 1.00 96.75 102 GLU A C 1
ATOM 858 O O . GLU A 1 102 ? -10.119 -9.951 10.026 1.00 96.75 102 GLU A O 1
ATOM 863 N N . ARG A 1 103 ? -10.424 -12.034 10.841 1.00 97.69 103 ARG A N 1
ATOM 864 C CA . ARG A 1 103 ? -9.178 -12.591 10.302 1.00 97.69 103 ARG A CA 1
ATOM 865 C C . ARG A 1 103 ? -9.131 -12.487 8.782 1.00 97.69 103 ARG A C 1
ATOM 867 O O . ARG A 1 103 ? -8.170 -11.955 8.234 1.00 97.69 103 ARG A O 1
ATOM 874 N N . GLU A 1 104 ? -10.199 -12.913 8.107 1.00 97.81 104 GLU A N 1
ATOM 875 C CA . GLU A 1 104 ? -10.307 -12.831 6.649 1.00 97.81 104 GLU A CA 1
ATOM 876 C C . GLU A 1 104 ? -10.184 -11.381 6.148 1.00 97.81 104 GLU A C 1
ATOM 878 O O . GLU A 1 104 ? -9.536 -11.128 5.127 1.00 97.81 104 GLU A O 1
ATOM 883 N N . LEU A 1 105 ? -10.781 -10.408 6.849 1.00 98.31 105 LEU A N 1
ATOM 884 C CA . LEU A 1 105 ? -10.630 -8.997 6.493 1.00 98.31 105 LEU A CA 1
ATOM 885 C C . LEU A 1 105 ? -9.161 -8.562 6.566 1.00 98.31 105 LEU A C 1
ATOM 887 O O . LEU A 1 105 ? -8.652 -8.016 5.587 1.00 98.31 105 LEU A O 1
ATOM 891 N N . LEU A 1 106 ? -8.472 -8.826 7.679 1.00 98.06 106 LEU A N 1
ATOM 892 C CA . LEU A 1 106 ? -7.077 -8.412 7.868 1.00 98.06 106 LEU A CA 1
ATOM 893 C C . LEU A 1 106 ? -6.131 -9.084 6.866 1.00 98.06 106 LEU A C 1
ATOM 895 O O . LEU A 1 106 ? -5.290 -8.413 6.268 1.00 98.06 106 LEU A O 1
ATOM 899 N N . GLU A 1 107 ? -6.321 -10.371 6.577 1.00 98.06 107 GLU A N 1
ATOM 900 C CA . GLU A 1 107 ? -5.560 -11.066 5.534 1.00 98.06 107 GLU A CA 1
ATOM 901 C C . GLU A 1 107 ? -5.763 -10.435 4.148 1.00 98.06 107 GLU A C 1
ATOM 903 O O . GLU A 1 107 ? -4.811 -10.263 3.378 1.00 98.06 107 GLU A O 1
ATOM 908 N N . ASN A 1 108 ? -7.001 -10.063 3.809 1.00 98.56 108 ASN A N 1
ATOM 909 C CA . ASN A 1 108 ? -7.289 -9.361 2.559 1.00 98.56 108 ASN A CA 1
ATOM 910 C C . ASN A 1 108 ? -6.690 -7.945 2.548 1.00 98.56 108 ASN A C 1
ATOM 912 O O . ASN A 1 108 ? -6.246 -7.493 1.491 1.00 98.56 108 ASN A O 1
ATOM 916 N N . VAL A 1 109 ? -6.622 -7.267 3.698 1.00 98.25 109 VAL A N 1
ATOM 917 C CA . VAL A 1 109 ? -5.931 -5.977 3.850 1.00 98.25 109 VAL A CA 1
ATOM 918 C C . VAL A 1 109 ? -4.430 -6.136 3.611 1.00 98.25 109 VAL A C 1
ATOM 920 O O . VAL A 1 109 ? -3.866 -5.339 2.864 1.00 98.25 109 VAL A O 1
ATOM 923 N N . PHE A 1 110 ? -3.782 -7.179 4.140 1.00 97.44 110 PHE A N 1
ATOM 924 C CA . PHE A 1 110 ? -2.358 -7.442 3.886 1.00 97.44 110 PHE A CA 1
ATOM 925 C C . PHE A 1 110 ? -2.084 -7.690 2.402 1.00 97.44 110 PHE A C 1
ATOM 927 O O . PHE A 1 110 ? -1.145 -7.124 1.839 1.00 97.44 110 PHE A O 1
ATOM 934 N N . LYS A 1 111 ? -2.941 -8.477 1.741 1.00 98.25 111 LYS A N 1
ATOM 935 C CA . LYS A 1 111 ? -2.859 -8.730 0.293 1.00 98.25 111 LYS A CA 1
ATOM 936 C C . LYS A 1 111 ? -3.062 -7.447 -0.513 1.00 98.25 111 LYS A C 1
ATOM 938 O O . LYS A 1 111 ? -2.290 -7.178 -1.432 1.00 98.25 111 LYS A O 1
ATOM 943 N N . LEU A 1 112 ? -4.070 -6.640 -0.167 1.00 97.81 112 LEU A N 1
ATOM 944 C CA . LEU A 1 112 ? -4.347 -5.365 -0.833 1.00 97.81 112 LEU A CA 1
ATOM 945 C C . LEU A 1 112 ? -3.187 -4.382 -0.657 1.00 97.81 112 LEU A C 1
ATOM 947 O O . LEU A 1 112 ? -2.755 -3.764 -1.632 1.00 97.81 112 LEU A O 1
ATOM 951 N N . TRP A 1 113 ? -2.668 -4.266 0.565 1.00 96.31 113 TRP A N 1
ATOM 952 C CA . TRP A 1 113 ? -1.495 -3.461 0.878 1.00 96.31 113 TRP A CA 1
ATOM 953 C C . TRP A 1 113 ? -0.313 -3.898 0.017 1.00 96.31 113 TRP A C 1
ATOM 955 O O . TRP A 1 113 ? 0.225 -3.081 -0.724 1.00 96.31 113 TRP A O 1
ATOM 965 N N . PHE A 1 114 ? 0.029 -5.188 0.024 1.00 95.75 114 PHE A N 1
ATOM 966 C CA . PHE A 1 114 ? 1.189 -5.702 -0.700 1.00 95.75 114 PHE A CA 1
ATOM 967 C C . PHE A 1 114 ? 1.076 -5.460 -2.209 1.00 95.75 114 PHE A C 1
ATOM 969 O O . PHE A 1 114 ? 1.990 -4.906 -2.821 1.00 95.75 114 PHE A O 1
ATOM 976 N N . ALA A 1 115 ? -0.078 -5.789 -2.795 1.00 95.88 115 ALA A N 1
ATOM 977 C CA . ALA A 1 115 ? -0.344 -5.577 -4.215 1.00 95.88 115 ALA A CA 1
ATOM 978 C C . ALA A 1 115 ? -0.356 -4.090 -4.613 1.00 95.88 115 ALA A C 1
ATOM 980 O O . ALA A 1 115 ? -0.071 -3.767 -5.765 1.00 95.88 115 ALA A O 1
ATOM 981 N N . THR A 1 116 ? -0.682 -3.182 -3.688 1.00 94.19 116 THR A N 1
ATOM 982 C CA . THR A 1 116 ? -0.604 -1.732 -3.928 1.00 94.19 116 THR A CA 1
ATOM 983 C C . THR A 1 116 ? 0.843 -1.260 -3.854 1.00 94.19 116 THR A C 1
ATOM 985 O O . THR A 1 116 ? 1.348 -0.644 -4.793 1.00 94.19 116 THR A O 1
ATOM 988 N N . GLN A 1 117 ? 1.532 -1.597 -2.761 1.00 90.88 117 GLN A N 1
ATOM 989 C CA . GLN A 1 117 ? 2.891 -1.145 -2.490 1.00 90.88 117 GLN A CA 1
ATOM 990 C C . GLN A 1 117 ? 3.865 -1.581 -3.587 1.00 90.88 117 GLN A C 1
ATOM 992 O O . GLN A 1 117 ? 4.703 -0.787 -3.992 1.00 90.88 117 GLN A O 1
ATOM 997 N N . ILE A 1 118 ? 3.738 -2.796 -4.131 1.00 89.44 118 ILE A N 1
ATOM 998 C CA . ILE A 1 118 ? 4.684 -3.318 -5.133 1.00 89.44 118 ILE A CA 1
ATOM 999 C C . ILE A 1 118 ? 4.722 -2.518 -6.448 1.00 89.44 118 ILE A C 1
ATOM 1001 O O . ILE A 1 118 ? 5.650 -2.679 -7.236 1.00 89.44 118 ILE A O 1
ATOM 1005 N N . THR A 1 119 ? 3.716 -1.669 -6.682 1.00 87.62 119 THR A N 1
ATOM 1006 C CA . THR A 1 119 ? 3.652 -0.745 -7.830 1.00 87.62 119 THR A CA 1
ATOM 1007 C C . THR A 1 119 ? 4.107 0.677 -7.505 1.00 87.62 119 THR A C 1
ATOM 1009 O O . THR A 1 119 ? 4.116 1.536 -8.385 1.00 87.62 119 THR A O 1
ATOM 1012 N N . LEU A 1 120 ? 4.479 0.945 -6.252 1.00 88.19 120 LEU A N 1
ATOM 1013 C CA . LEU A 1 120 ? 5.059 2.217 -5.842 1.00 88.19 120 LEU A CA 1
ATOM 1014 C C . LEU A 1 120 ? 6.577 2.193 -6.045 1.00 88.19 120 LEU A C 1
ATOM 1016 O O . LEU A 1 120 ? 7.247 1.170 -5.882 1.00 88.19 120 LEU A O 1
ATOM 1020 N N . GLY A 1 121 ? 7.142 3.348 -6.378 1.00 85.75 121 GLY A N 1
ATOM 1021 C CA . GLY A 1 121 ? 8.574 3.505 -6.571 1.00 85.75 121 GLY A CA 1
ATOM 1022 C C . GLY A 1 121 ? 9.083 2.978 -7.914 1.00 85.75 121 GLY A C 1
ATOM 1023 O O . GLY A 1 121 ? 8.420 3.028 -8.945 1.00 85.75 121 GLY A O 1
ATOM 1024 N N . SER A 1 122 ? 10.352 2.570 -7.936 1.00 84.62 122 SER A N 1
ATOM 1025 C CA . SER A 1 122 ? 11.049 2.128 -9.151 1.00 84.62 122 SER A CA 1
ATOM 1026 C C . SER A 1 122 ? 11.420 0.657 -9.054 1.00 84.62 122 SER A C 1
ATOM 1028 O O . SER A 1 122 ? 11.883 0.215 -8.009 1.00 84.62 122 SER A O 1
ATOM 1030 N N . SER A 1 123 ? 11.286 -0.069 -10.162 1.00 88.81 123 SER A N 1
ATOM 1031 C CA . SER A 1 123 ? 11.644 -1.483 -10.282 1.00 88.81 123 SER A CA 1
ATOM 1032 C C . SER A 1 123 ? 12.984 -1.693 -10.995 1.00 88.81 123 SER A C 1
ATOM 1034 O O . SER A 1 123 ? 13.408 -0.890 -11.836 1.00 88.81 123 SER A O 1
ATOM 1036 N N . TRP A 1 124 ? 13.657 -2.789 -10.644 1.00 91.00 124 TRP A N 1
ATOM 1037 C CA . TRP A 1 124 ? 14.935 -3.204 -11.218 1.00 91.00 124 TRP A CA 1
ATOM 1038 C C . TRP A 1 124 ? 14.998 -4.722 -11.404 1.00 91.00 124 TRP A C 1
ATOM 1040 O O . TRP A 1 124 ? 14.288 -5.481 -10.747 1.00 91.00 124 TRP A O 1
ATOM 1050 N N . ILE A 1 125 ? 15.878 -5.167 -12.298 1.00 92.12 125 ILE A N 1
ATOM 1051 C CA . ILE A 1 125 ? 16.139 -6.581 -12.561 1.00 92.12 125 ILE A CA 1
ATOM 1052 C C . ILE A 1 125 ? 17.131 -7.108 -11.522 1.00 92.12 125 ILE A C 1
ATOM 1054 O O . ILE A 1 125 ? 18.272 -6.641 -11.441 1.00 92.12 125 ILE A O 1
ATOM 1058 N N . SER A 1 126 ? 16.723 -8.111 -10.748 1.00 90.38 126 SER A N 1
ATOM 1059 C CA . SER A 1 126 ? 17.574 -8.778 -9.755 1.00 90.38 126 SER A CA 1
ATOM 1060 C C . SER A 1 126 ? 18.254 -10.056 -10.265 1.00 90.38 126 SER A C 1
ATOM 1062 O O . SER A 1 126 ? 19.272 -10.429 -9.696 1.00 90.38 126 SER A O 1
ATOM 1064 N N . SER A 1 127 ? 17.784 -10.677 -11.355 1.00 88.88 127 SER A N 1
ATOM 1065 C CA . SER A 1 127 ? 18.386 -11.883 -11.965 1.00 88.88 127 SER A CA 1
ATOM 1066 C C . SER A 1 127 ? 19.788 -11.645 -12.525 1.00 88.88 127 SER A C 1
ATOM 1068 O O . SER A 1 127 ? 20.121 -10.511 -12.844 1.00 88.88 127 SER A O 1
ATOM 1070 N N . GLU A 1 128 ? 20.602 -12.690 -12.689 1.00 89.81 128 GLU A N 1
ATOM 1071 C CA . GLU A 1 128 ? 21.913 -12.579 -13.356 1.00 89.81 128 GLU A CA 1
ATOM 1072 C C . GLU A 1 128 ? 21.777 -12.105 -14.807 1.00 89.81 128 GLU A C 1
ATOM 1074 O O . GLU A 1 128 ? 22.470 -11.178 -15.223 1.00 89.81 128 GLU A O 1
ATOM 1079 N N . ASP A 1 129 ? 20.814 -12.662 -15.548 1.00 91.38 129 ASP A N 1
ATOM 1080 C CA . ASP A 1 129 ? 20.439 -12.150 -16.863 1.00 91.38 129 ASP A CA 1
ATOM 1081 C C . ASP A 1 129 ? 19.750 -10.784 -16.717 1.00 91.38 129 ASP A C 1
ATOM 1083 O O . ASP A 1 129 ? 18.627 -10.677 -16.210 1.00 91.38 129 ASP A O 1
ATOM 1087 N N . LYS A 1 130 ? 20.451 -9.729 -17.149 1.00 92.69 130 LYS A N 1
ATOM 1088 C CA . LYS A 1 130 ? 19.973 -8.338 -17.169 1.00 92.69 130 LYS A CA 1
ATOM 1089 C C . LYS A 1 130 ? 19.336 -7.943 -18.499 1.00 92.69 130 LYS A C 1
ATOM 1091 O O . LYS A 1 130 ? 19.122 -6.757 -18.732 1.00 92.69 130 LYS A O 1
ATOM 1096 N N . LEU A 1 131 ? 19.041 -8.897 -19.384 1.00 92.19 131 LEU A N 1
ATOM 1097 C CA . LEU A 1 131 ? 18.436 -8.654 -20.698 1.00 92.19 131 LEU A CA 1
ATOM 1098 C C . LEU A 1 131 ? 19.283 -7.733 -21.597 1.00 92.19 131 LEU A C 1
ATOM 1100 O O . LEU A 1 131 ? 18.749 -7.030 -22.458 1.00 92.19 131 LEU A O 1
ATOM 1104 N N . GLY A 1 132 ? 20.601 -7.703 -21.369 1.00 88.94 132 GLY A N 1
ATOM 1105 C CA . GLY A 1 132 ? 21.532 -6.775 -22.020 1.00 88.94 132 GLY A CA 1
ATOM 1106 C C . GLY A 1 132 ? 21.415 -5.317 -21.554 1.00 88.94 132 GLY A C 1
ATOM 1107 O O . GLY A 1 132 ? 21.955 -4.432 -22.209 1.00 88.94 132 GLY A O 1
ATOM 1108 N N . ILE A 1 133 ? 20.703 -5.049 -20.455 1.00 89.56 133 ILE A N 1
ATOM 1109 C CA . ILE A 1 133 ? 20.565 -3.714 -19.865 1.00 89.56 133 ILE A CA 1
ATOM 1110 C C . ILE A 1 133 ? 21.701 -3.492 -18.869 1.00 89.56 133 ILE A C 1
ATOM 1112 O O . ILE A 1 133 ? 21.850 -4.240 -17.899 1.00 89.56 133 ILE A O 1
ATOM 1116 N N . MET A 1 134 ? 22.478 -2.435 -19.086 1.00 88.31 134 MET A N 1
ATOM 1117 C CA . MET A 1 134 ? 23.536 -2.042 -18.161 1.00 88.31 134 MET A CA 1
ATOM 1118 C C . MET A 1 134 ? 22.947 -1.326 -16.938 1.00 88.31 134 MET A C 1
ATOM 1120 O O . MET A 1 134 ? 21.973 -0.587 -17.069 1.00 88.31 134 MET A O 1
ATOM 1124 N N . PRO A 1 135 ? 23.507 -1.511 -15.734 1.00 90.06 135 PRO A N 1
ATOM 1125 C CA . PRO A 1 135 ? 23.150 -0.681 -14.590 1.00 90.06 135 PRO A CA 1
ATOM 1126 C C . PRO A 1 135 ? 23.444 0.803 -14.852 1.00 90.06 135 PRO A C 1
ATOM 1128 O O . PRO A 1 135 ? 24.491 1.136 -15.403 1.00 90.06 135 PRO A O 1
ATOM 1131 N N . GLU A 1 136 ? 22.542 1.691 -14.432 1.00 88.06 136 GLU A N 1
ATOM 1132 C CA . GLU A 1 136 ? 22.785 3.139 -14.483 1.00 88.06 136 GLU A CA 1
ATOM 1133 C C . GLU A 1 136 ? 23.652 3.561 -13.294 1.00 88.06 136 GLU A C 1
ATOM 1135 O O . GLU A 1 136 ? 23.299 3.270 -12.153 1.00 88.06 136 GLU A O 1
ATOM 1140 N N . THR A 1 137 ? 24.778 4.226 -13.544 1.00 89.25 137 THR A N 1
ATOM 1141 C CA . THR A 1 137 ? 25.770 4.574 -12.514 1.00 89.25 137 THR A CA 1
ATOM 1142 C C . THR A 1 137 ? 25.638 6.008 -12.007 1.00 89.25 137 THR A C 1
ATOM 1144 O O . THR A 1 137 ? 26.247 6.331 -10.987 1.00 89.25 137 THR A O 1
ATOM 1147 N N . ASP A 1 138 ? 24.835 6.858 -12.661 1.00 86.94 138 ASP A N 1
ATOM 1148 C CA . ASP A 1 138 ? 24.555 8.218 -12.196 1.00 86.94 138 ASP A CA 1
ATOM 1149 C C . ASP A 1 138 ? 23.970 8.187 -10.768 1.00 86.94 138 ASP A C 1
ATOM 1151 O O . ASP A 1 138 ? 22.881 7.640 -10.561 1.00 86.94 138 ASP A O 1
ATOM 1155 N N . PRO A 1 139 ? 24.634 8.802 -9.769 1.00 86.25 139 PRO A N 1
ATOM 1156 C CA . PRO A 1 139 ? 24.125 8.866 -8.399 1.00 86.25 139 PRO A CA 1
ATOM 1157 C C . PRO A 1 139 ? 22.764 9.564 -8.271 1.00 86.25 139 PRO A C 1
ATOM 1159 O O . PRO A 1 139 ? 22.050 9.335 -7.295 1.00 86.25 139 PRO A O 1
ATOM 1162 N N . ALA A 1 140 ? 22.401 10.422 -9.231 1.00 82.88 140 ALA A N 1
ATOM 1163 C CA . ALA A 1 140 ? 21.106 11.095 -9.278 1.00 82.88 140 ALA A CA 1
ATOM 1164 C C . ALA A 1 140 ? 19.985 10.215 -9.861 1.00 82.88 140 ALA A C 1
ATOM 1166 O O . ALA A 1 140 ? 18.808 10.580 -9.777 1.00 82.88 140 ALA A O 1
ATOM 1167 N N . TYR A 1 141 ? 20.317 9.063 -10.453 1.00 83.94 141 TYR A N 1
ATOM 1168 C CA . TYR A 1 141 ? 19.322 8.107 -10.918 1.00 83.94 141 TYR A CA 1
ATOM 1169 C C . TYR A 1 141 ? 18.567 7.501 -9.718 1.00 83.94 141 TYR A C 1
ATOM 1171 O O . TYR A 1 141 ? 19.187 7.221 -8.694 1.00 83.94 141 TYR A O 1
ATOM 1179 N N . PRO A 1 142 ? 17.241 7.239 -9.791 1.00 78.06 142 PRO A N 1
ATOM 1180 C CA . PRO A 1 142 ? 16.474 6.761 -8.635 1.00 78.06 142 PRO A CA 1
ATOM 1181 C C . PRO A 1 142 ? 16.975 5.454 -8.002 1.00 78.06 142 PRO A C 1
ATOM 1183 O O . PRO A 1 142 ? 16.621 5.164 -6.861 1.00 78.06 142 PRO A O 1
ATOM 1186 N N . GLN A 1 143 ? 17.730 4.644 -8.748 1.00 81.81 143 GLN A N 1
ATOM 1187 C CA . GLN A 1 143 ? 18.282 3.360 -8.312 1.00 81.81 143 GLN A CA 1
ATOM 1188 C C . GLN A 1 143 ? 19.689 3.168 -8.900 1.00 81.81 143 GLN A C 1
ATOM 1190 O O . GLN A 1 143 ? 19.844 2.392 -9.849 1.00 81.81 143 GLN A O 1
ATOM 1195 N N . PRO A 1 144 ? 20.703 3.889 -8.391 1.00 86.44 144 PRO A N 1
ATOM 1196 C CA . PRO A 1 144 ? 22.044 3.811 -8.949 1.00 86.44 144 PRO A CA 1
ATOM 1197 C C . PRO A 1 144 ? 22.587 2.388 -8.802 1.00 86.44 144 PRO A C 1
ATOM 1199 O O . PRO A 1 144 ? 22.297 1.681 -7.833 1.00 86.44 144 PRO A O 1
ATOM 1202 N N . ASN A 1 145 ? 23.373 1.966 -9.783 1.00 90.00 145 ASN A N 1
ATOM 1203 C CA . ASN A 1 145 ? 23.982 0.646 -9.910 1.00 90.00 145 ASN A CA 1
ATOM 1204 C C . ASN A 1 145 ? 22.980 -0.515 -10.019 1.00 90.00 145 ASN A C 1
ATOM 1206 O O . ASN A 1 145 ? 23.346 -1.671 -9.803 1.00 90.00 145 ASN A O 1
ATOM 1210 N N . LYS A 1 146 ? 21.723 -0.243 -10.395 1.00 90.31 146 LYS A N 1
ATOM 1211 C CA . LYS A 1 146 ? 20.724 -1.282 -10.678 1.00 90.31 146 LYS A CA 1
ATOM 1212 C C . LYS A 1 146 ? 20.279 -1.243 -12.135 1.00 90.31 146 LYS A C 1
ATOM 1214 O O . LYS A 1 146 ? 20.033 -0.176 -12.690 1.00 90.31 146 LYS A O 1
ATOM 1219 N N . ALA A 1 147 ? 20.129 -2.422 -12.739 1.00 91.56 147 ALA A N 1
ATOM 1220 C CA . ALA A 1 147 ? 19.583 -2.557 -14.086 1.00 91.56 147 ALA A CA 1
ATOM 1221 C C . ALA A 1 147 ? 18.067 -2.278 -14.059 1.00 91.56 147 ALA A C 1
ATOM 1223 O O . ALA A 1 147 ? 17.331 -3.011 -13.390 1.00 91.56 147 ALA A O 1
ATOM 1224 N N . PRO A 1 148 ? 17.569 -1.234 -14.736 1.00 91.44 148 PRO A N 1
ATOM 1225 C CA . PRO A 1 148 ? 16.147 -0.911 -14.725 1.00 91.44 148 PRO A CA 1
ATOM 1226 C C . PRO A 1 148 ? 15.283 -1.979 -15.393 1.00 91.44 148 PRO A C 1
ATOM 1228 O O . PRO A 1 148 ? 15.638 -2.544 -16.424 1.00 91.44 148 PRO A O 1
ATOM 1231 N N . THR A 1 149 ? 14.078 -2.184 -14.861 1.00 92.19 149 THR A N 1
ATOM 1232 C CA . THR A 1 149 ? 13.077 -3.019 -15.533 1.00 92.19 149 THR A CA 1
ATOM 1233 C C . THR A 1 149 ? 12.627 -2.357 -16.849 1.00 92.19 149 THR A C 1
ATOM 1235 O O . THR A 1 149 ? 12.371 -1.138 -16.852 1.00 92.19 149 THR A O 1
ATOM 1238 N N . PRO A 1 150 ? 12.482 -3.132 -17.950 1.00 93.62 150 PRO A N 1
ATOM 1239 C CA . PRO A 1 150 ? 11.994 -2.643 -19.232 1.00 93.62 150 PRO A CA 1
ATOM 1240 C C . PRO A 1 150 ? 10.702 -1.836 -19.105 1.00 93.62 150 PRO A C 1
ATOM 1242 O O . PRO A 1 150 ? 9.757 -2.269 -18.443 1.00 93.62 150 PRO A O 1
ATOM 1245 N N . LYS A 1 151 ? 10.634 -0.669 -19.760 1.00 91.88 151 LYS A N 1
ATOM 1246 C CA . LYS A 1 151 ? 9.482 0.243 -19.637 1.00 91.88 151 LYS A CA 1
ATOM 1247 C C . LYS A 1 151 ? 8.159 -0.420 -20.012 1.00 91.88 151 LYS A C 1
ATOM 1249 O O . LYS A 1 151 ? 7.170 -0.217 -19.316 1.00 91.88 151 LYS A O 1
ATOM 1254 N N . MET A 1 152 ? 8.145 -1.228 -21.073 1.00 93.25 152 MET A N 1
ATOM 1255 C CA . MET A 1 152 ? 6.921 -1.896 -21.519 1.00 93.25 152 MET A CA 1
ATOM 1256 C C . MET A 1 152 ? 6.460 -2.979 -20.535 1.00 93.25 152 MET A C 1
ATOM 1258 O O . MET A 1 152 ? 5.263 -3.115 -20.309 1.00 93.25 152 MET A O 1
ATOM 1262 N N . VAL A 1 153 ? 7.388 -3.693 -19.885 1.00 94.56 153 VAL A N 1
ATOM 1263 C CA . VAL A 1 153 ? 7.054 -4.643 -18.807 1.00 94.56 153 VAL A CA 1
ATOM 1264 C C . VAL A 1 153 ? 6.373 -3.919 -17.648 1.00 94.56 153 VAL A C 1
ATOM 1266 O O . VAL A 1 153 ? 5.314 -4.360 -17.210 1.00 94.56 153 VAL A O 1
ATOM 1269 N N . VAL A 1 154 ? 6.940 -2.794 -17.195 1.00 92.44 154 VAL A N 1
ATOM 1270 C CA . VAL A 1 154 ? 6.354 -1.981 -16.115 1.00 92.44 154 VAL A CA 1
ATOM 1271 C C . VAL A 1 154 ? 4.971 -1.470 -16.513 1.00 92.44 154 VAL A C 1
ATOM 1273 O O . VAL A 1 154 ? 4.008 -1.722 -15.803 1.00 92.44 154 VAL A O 1
ATOM 1276 N N . ALA A 1 155 ? 4.834 -0.861 -17.694 1.00 91.94 155 ALA A N 1
ATOM 1277 C CA . ALA A 1 155 ? 3.557 -0.320 -18.162 1.00 91.94 155 ALA A CA 1
ATOM 1278 C C . ALA A 1 155 ? 2.460 -1.392 -18.298 1.00 91.94 155 ALA A C 1
ATOM 1280 O O . AL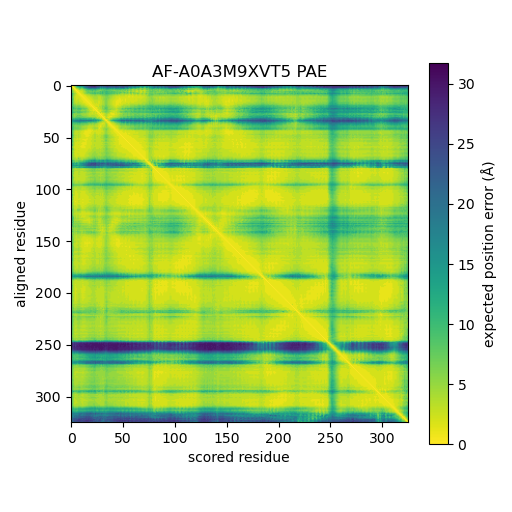A A 1 155 ? 1.303 -1.157 -17.946 1.00 91.94 155 ALA A O 1
ATOM 1281 N N . GLN A 1 156 ? 2.804 -2.582 -18.800 1.00 94.38 156 GLN A N 1
ATOM 1282 C CA . GLN A 1 156 ? 1.857 -3.693 -18.876 1.00 94.38 156 GLN A CA 1
ATOM 1283 C C . GLN A 1 156 ? 1.477 -4.188 -17.480 1.00 94.38 156 GLN A C 1
ATOM 1285 O O . GLN A 1 156 ? 0.297 -4.405 -17.217 1.00 94.38 156 GLN A O 1
ATOM 1290 N N . PHE A 1 157 ? 2.446 -4.337 -16.579 1.00 93.56 157 PHE A N 1
ATOM 1291 C CA . PHE A 1 157 ? 2.197 -4.779 -15.211 1.00 93.56 157 PHE A CA 1
ATOM 1292 C C . PHE A 1 157 ? 1.316 -3.787 -14.433 1.00 93.56 157 PHE A C 1
ATOM 1294 O O . PHE A 1 157 ? 0.302 -4.192 -13.861 1.00 93.56 157 PHE A O 1
ATOM 1301 N N . ASP A 1 158 ? 1.625 -2.491 -14.514 1.00 91.12 158 ASP A N 1
ATOM 1302 C CA . ASP A 1 158 ? 0.866 -1.399 -13.892 1.00 91.12 158 ASP A CA 1
ATOM 1303 C C . ASP A 1 158 ? -0.563 -1.299 -14.433 1.00 91.12 158 ASP A C 1
ATOM 1305 O O . ASP A 1 158 ? -1.465 -0.842 -13.736 1.00 91.12 158 ASP A O 1
ATOM 1309 N N . ARG A 1 159 ? -0.808 -1.773 -15.661 1.00 92.75 159 ARG A N 1
ATOM 1310 C CA . ARG A 1 159 ? -2.160 -1.887 -16.218 1.00 92.75 159 ARG A CA 1
ATOM 1311 C C . ARG A 1 159 ? -2.889 -3.141 -15.737 1.00 92.75 159 ARG A C 1
ATOM 1313 O O . ARG A 1 159 ? -4.091 -3.093 -15.483 1.00 92.75 159 ARG A O 1
ATOM 1320 N N . LEU A 1 160 ? -2.194 -4.272 -15.638 1.00 95.06 160 LEU A N 1
ATOM 1321 C CA . LEU A 1 160 ? -2.790 -5.555 -15.257 1.00 95.06 160 LEU A CA 1
ATOM 1322 C C . LEU A 1 160 ? -3.161 -5.609 -13.769 1.00 95.06 160 LEU A C 1
ATOM 1324 O O . LEU A 1 160 ? -4.243 -6.101 -13.437 1.00 95.06 160 LEU A O 1
ATOM 1328 N N . ASN A 1 161 ? -2.299 -5.102 -12.881 1.00 94.50 161 ASN A N 1
ATOM 1329 C CA . ASN A 1 161 ? -2.491 -5.190 -11.431 1.00 94.50 161 ASN A CA 1
ATOM 1330 C C . ASN A 1 161 ? -3.820 -4.546 -10.964 1.00 94.50 161 ASN A C 1
ATOM 1332 O O . ASN A 1 161 ? -4.621 -5.245 -10.330 1.00 94.50 161 ASN A O 1
ATOM 1336 N N . PRO A 1 162 ? -4.159 -3.293 -11.339 1.00 93.44 162 PRO A N 1
ATOM 1337 C CA . PRO A 1 162 ? -5.429 -2.683 -10.953 1.00 93.44 162 PRO A CA 1
ATOM 1338 C C . PRO A 1 162 ? -6.658 -3.457 -11.435 1.00 93.44 162 PRO A C 1
ATOM 1340 O O . PRO A 1 162 ? -7.612 -3.643 -10.679 1.00 93.44 162 PRO A O 1
ATOM 1343 N N . ILE A 1 163 ? -6.628 -3.937 -12.683 1.00 94.38 163 ILE A N 1
ATOM 1344 C CA . ILE A 1 163 ? -7.774 -4.582 -13.338 1.00 94.38 163 ILE A CA 1
ATOM 1345 C C . ILE A 1 163 ? -8.056 -5.958 -12.730 1.00 94.38 163 ILE A C 1
ATOM 1347 O O . ILE A 1 163 ? -9.210 -6.284 -12.437 1.00 94.38 163 ILE A O 1
ATOM 1351 N N . TYR A 1 164 ? -7.014 -6.773 -12.553 1.00 95.00 164 TYR A N 1
ATOM 1352 C CA . TYR A 1 164 ? -7.177 -8.194 -12.252 1.00 95.00 164 TYR A CA 1
ATOM 1353 C C . TYR A 1 164 ? -6.910 -8.569 -10.796 1.00 95.00 164 TYR A C 1
ATOM 1355 O O . TYR A 1 164 ? -7.410 -9.609 -10.363 1.00 95.00 164 TYR A O 1
ATOM 1363 N N . VAL A 1 165 ? -6.167 -7.752 -10.044 1.00 95.75 165 VAL A N 1
ATOM 1364 C CA . VAL A 1 165 ? -5.773 -8.051 -8.658 1.00 95.75 165 VAL A CA 1
ATOM 1365 C C . VAL A 1 165 ? -6.393 -7.047 -7.691 1.00 95.75 165 VAL A C 1
ATOM 1367 O O . VAL A 1 165 ? -7.254 -7.433 -6.895 1.00 95.75 165 VAL A O 1
ATOM 1370 N N . LEU A 1 166 ? -6.058 -5.754 -7.799 1.00 96.00 166 LEU A N 1
ATOM 1371 C CA . LEU A 1 166 ? -6.536 -4.743 -6.843 1.00 96.00 166 LEU A CA 1
ATOM 1372 C C . LEU A 1 166 ? -8.059 -4.619 -6.838 1.00 96.00 166 LEU A C 1
ATOM 1374 O O . LEU A 1 166 ? -8.645 -4.522 -5.765 1.00 96.00 166 LEU A O 1
ATOM 1378 N N . ARG A 1 167 ? -8.728 -4.685 -8.000 1.00 95.44 167 ARG A N 1
ATOM 1379 C CA . ARG A 1 167 ? -10.200 -4.637 -8.067 1.00 95.44 167 ARG A CA 1
ATOM 1380 C C . ARG A 1 167 ? -10.858 -5.729 -7.219 1.00 95.44 167 ARG A C 1
ATOM 1382 O O . ARG A 1 167 ? -11.857 -5.467 -6.555 1.00 95.44 167 ARG A O 1
ATOM 1389 N N . GLN A 1 168 ? -10.302 -6.940 -7.240 1.00 96.25 168 GLN A N 1
ATOM 1390 C CA . GLN A 1 168 ? -10.846 -8.082 -6.501 1.00 96.25 168 GLN A CA 1
ATOM 1391 C C . GLN A 1 168 ? -10.582 -7.940 -4.998 1.00 96.25 168 GLN A C 1
ATOM 1393 O O . GLN A 1 168 ? -11.495 -8.115 -4.194 1.00 96.25 168 GLN A O 1
ATOM 1398 N N . LEU A 1 169 ? -9.354 -7.571 -4.621 1.00 97.81 169 LEU A N 1
ATOM 1399 C CA . LEU A 1 169 ? -8.971 -7.368 -3.222 1.00 97.81 169 LEU A CA 1
ATOM 1400 C C . LEU A 1 169 ? -9.727 -6.196 -2.588 1.00 97.81 169 LEU A C 1
ATOM 1402 O O . LEU A 1 169 ? -10.263 -6.343 -1.494 1.00 97.81 169 LEU A O 1
ATOM 1406 N N . ARG A 1 170 ? -9.871 -5.075 -3.307 1.00 96.25 170 ARG A N 1
ATOM 1407 C CA . ARG A 1 170 ? -10.690 -3.930 -2.889 1.00 96.25 170 ARG A CA 1
ATOM 1408 C C . ARG A 1 170 ? -12.121 -4.360 -2.579 1.00 96.25 170 ARG A C 1
ATOM 1410 O O . ARG A 1 170 ? -12.643 -3.981 -1.540 1.00 96.25 170 ARG A O 1
ATOM 1417 N N . ALA A 1 171 ? -12.753 -5.140 -3.459 1.00 97.38 171 ALA A N 1
ATOM 1418 C CA . ALA A 1 171 ? -14.126 -5.593 -3.244 1.00 97.38 171 ALA A CA 1
ATOM 1419 C C . ALA A 1 171 ? -14.259 -6.453 -1.975 1.00 97.38 171 ALA A C 1
ATOM 1421 O O . ALA A 1 171 ? -15.208 -6.276 -1.216 1.00 97.38 171 ALA A O 1
ATOM 1422 N N . LYS A 1 172 ? -13.290 -7.342 -1.712 1.00 98.19 172 LYS A N 1
ATOM 1423 C CA . LYS A 1 172 ? -13.257 -8.160 -0.489 1.00 98.19 172 LYS A CA 1
ATOM 1424 C C . LYS A 1 172 ? -13.072 -7.314 0.770 1.00 98.19 172 LYS A C 1
ATOM 1426 O O . LYS A 1 172 ? -13.834 -7.477 1.717 1.00 98.19 172 LYS A O 1
ATOM 1431 N N . VAL A 1 173 ? -12.103 -6.395 0.762 1.00 98.25 173 VAL A N 1
ATOM 1432 C CA . VAL A 1 173 ? -11.824 -5.507 1.901 1.00 98.25 173 VAL A CA 1
ATOM 1433 C C . VAL A 1 173 ? -13.019 -4.605 2.197 1.00 98.25 173 VAL A C 1
ATOM 1435 O O . VAL A 1 173 ? -13.433 -4.526 3.346 1.00 98.25 173 VAL A O 1
ATOM 1438 N N . LEU A 1 174 ? -13.619 -3.981 1.176 1.00 96.69 174 LEU A N 1
ATOM 1439 C CA . LEU A 1 174 ? -14.797 -3.129 1.364 1.00 96.69 174 LEU A CA 1
ATOM 1440 C C . LEU A 1 174 ? -15.976 -3.917 1.932 1.00 96.69 174 LEU A C 1
ATOM 1442 O O . LEU A 1 174 ? -16.550 -3.495 2.926 1.00 96.69 174 LEU A O 1
ATOM 1446 N N . LYS A 1 175 ? -16.284 -5.087 1.362 1.00 96.81 175 LYS A N 1
ATOM 1447 C CA . LYS A 1 175 ? -17.373 -5.941 1.852 1.00 96.81 175 LYS A CA 1
ATOM 1448 C C . LYS A 1 175 ? -17.153 -6.377 3.304 1.00 96.81 175 LYS A C 1
ATOM 1450 O O . LYS A 1 175 ? -18.098 -6.386 4.087 1.00 96.81 175 LYS A O 1
ATOM 1455 N N . GLY A 1 176 ? -15.926 -6.762 3.659 1.00 96.94 176 GLY A N 1
ATOM 1456 C CA . GLY A 1 176 ? -15.586 -7.162 5.024 1.00 96.94 176 GLY A CA 1
ATOM 1457 C C . GLY A 1 176 ? -15.683 -5.996 6.006 1.00 96.94 176 GLY A C 1
ATOM 1458 O O . GLY A 1 176 ? -16.335 -6.121 7.038 1.00 96.94 176 GLY A O 1
ATOM 1459 N N . LEU A 1 177 ? -15.097 -4.846 5.659 1.00 95.88 177 LEU A N 1
ATOM 1460 C CA . LEU A 1 177 ? -15.123 -3.651 6.500 1.00 95.88 177 LEU A CA 1
ATOM 1461 C C . LEU A 1 177 ? -16.551 -3.135 6.701 1.00 95.88 177 LEU A C 1
ATOM 1463 O O . LEU A 1 177 ? -16.946 -2.896 7.837 1.00 95.88 177 LEU A O 1
ATOM 1467 N N . GLU A 1 178 ? -17.340 -3.035 5.629 1.00 93.56 178 GLU A N 1
ATOM 1468 C CA . GLU A 1 178 ? -18.742 -2.616 5.687 1.00 93.56 178 GLU A CA 1
ATOM 1469 C C . GLU A 1 178 ? -19.537 -3.509 6.646 1.00 93.56 178 GLU A C 1
ATOM 1471 O O . GLU A 1 178 ? -20.168 -3.010 7.579 1.00 93.56 178 GLU A O 1
ATOM 1476 N N . LYS A 1 179 ? -19.410 -4.834 6.496 1.00 93.38 179 LYS A N 1
ATOM 1477 C CA . LYS A 1 179 ? -20.088 -5.806 7.358 1.00 93.38 179 LYS A CA 1
ATOM 1478 C C . LYS A 1 179 ? -19.740 -5.622 8.839 1.00 93.38 179 LYS A C 1
ATOM 1480 O O . LYS A 1 179 ? -20.633 -5.693 9.679 1.00 93.38 179 LYS A O 1
ATOM 1485 N N . LEU A 1 180 ? -18.466 -5.391 9.167 1.00 92.31 180 LEU A N 1
ATOM 1486 C CA . LEU A 1 180 ? -18.044 -5.178 10.556 1.00 92.31 180 LEU A CA 1
ATOM 1487 C C . LEU A 1 180 ? -18.494 -3.817 11.097 1.00 92.31 180 LEU A C 1
ATOM 1489 O O . LEU A 1 180 ? -18.893 -3.731 12.256 1.00 92.31 180 LEU A O 1
ATOM 1493 N N . THR A 1 181 ? -18.484 -2.767 10.270 1.00 88.88 181 THR A N 1
ATOM 1494 C CA . THR A 1 181 ? -18.957 -1.432 10.679 1.00 88.88 181 THR A CA 1
ATOM 1495 C C . THR A 1 181 ? -20.467 -1.372 10.910 1.00 88.88 181 THR A C 1
ATOM 1497 O O . THR A 1 181 ? -20.924 -0.589 11.734 1.00 88.88 181 THR A O 1
ATOM 1500 N N . GLN A 1 182 ? -21.241 -2.217 10.224 1.00 86.25 182 GLN A N 1
ATOM 1501 C CA . GLN A 1 182 ? -22.695 -2.330 10.390 1.00 86.25 182 GLN A CA 1
ATOM 1502 C C . GLN A 1 182 ? -23.104 -3.280 11.528 1.00 86.25 182 GLN A C 1
ATOM 1504 O O . GLN A 1 182 ? -24.294 -3.420 11.814 1.00 86.25 182 GLN A O 1
ATOM 1509 N N . SER A 1 183 ? -22.147 -3.951 12.180 1.00 82.06 183 SER A N 1
ATOM 1510 C CA . SER A 1 183 ? -22.442 -4.825 13.315 1.00 82.06 183 SER A CA 1
ATOM 1511 C C . SER A 1 183 ? -23.094 -4.024 14.452 1.00 82.06 183 SER A C 1
ATOM 1513 O O . SER A 1 183 ? -22.534 -3.010 14.875 1.00 82.06 183 SER A O 1
ATOM 1515 N N . PRO A 1 184 ? -24.225 -4.489 15.020 1.00 73.75 184 PRO A N 1
ATOM 1516 C CA . PRO A 1 184 ? -24.855 -3.821 16.160 1.00 73.75 184 PRO A CA 1
ATOM 1517 C C . PRO A 1 184 ? -23.974 -3.880 17.415 1.00 73.75 184 PRO A C 1
ATOM 1519 O O . PRO A 1 184 ? -24.125 -3.072 18.328 1.00 73.75 184 PRO A O 1
ATOM 1522 N N . ARG A 1 185 ? -23.048 -4.845 17.463 1.00 75.19 185 ARG A N 1
ATOM 1523 C CA . ARG A 1 185 ? -22.067 -5.002 18.533 1.00 75.19 185 ARG A CA 1
ATOM 1524 C C . ARG A 1 185 ? -20.729 -4.422 18.095 1.00 75.19 185 ARG A C 1
ATOM 1526 O O . ARG A 1 185 ? -20.245 -4.745 17.011 1.00 75.19 185 ARG A O 1
ATOM 1533 N N . ARG A 1 186 ? -20.106 -3.630 18.971 1.00 79.38 186 ARG A N 1
ATOM 1534 C CA . ARG A 1 186 ? -18.770 -3.032 18.777 1.00 79.38 186 ARG A CA 1
ATOM 1535 C C . ARG A 1 186 ? -17.619 -3.994 19.113 1.00 79.38 186 ARG A C 1
ATOM 1537 O O . ARG A 1 186 ? -16.500 -3.555 19.339 1.00 79.38 186 ARG A O 1
ATOM 1544 N N . GLU A 1 187 ? -17.882 -5.299 19.121 1.00 85.19 187 GLU A N 1
ATOM 1545 C CA . GLU A 1 187 ? -16.862 -6.342 19.288 1.00 85.19 187 GLU A CA 1
ATOM 1546 C C . GLU A 1 187 ? -15.688 -6.203 18.285 1.00 85.19 187 GLU A C 1
ATOM 1548 O O . GLU A 1 187 ? -14.544 -6.205 18.734 1.00 85.19 187 GLU A O 1
ATOM 1553 N N . PRO A 1 188 ? -15.900 -5.951 16.970 1.00 90.88 188 PRO A N 1
ATOM 1554 C CA . PRO A 1 188 ? -14.801 -5.861 16.003 1.00 90.88 188 PRO A CA 1
ATOM 1555 C C . PRO A 1 188 ? -14.099 -4.490 15.985 1.00 90.88 188 PRO A C 1
ATOM 1557 O O . PRO A 1 188 ? -13.435 -4.150 15.000 1.00 90.88 188 PRO A O 1
ATOM 1560 N N . PHE A 1 189 ? -14.253 -3.664 17.032 1.00 92.00 189 PHE A N 1
ATOM 1561 C CA . PHE A 1 189 ? -13.776 -2.276 17.042 1.00 92.00 189 PHE A CA 1
ATOM 1562 C C . PHE A 1 189 ? -12.292 -2.170 16.690 1.00 92.00 189 PHE A C 1
ATOM 1564 O O . PHE A 1 189 ? -11.917 -1.363 15.838 1.00 92.00 189 PHE A O 1
ATOM 1571 N N . PHE A 1 190 ? -11.449 -3.011 17.298 1.00 94.19 190 PHE A N 1
ATOM 1572 C CA . PHE A 1 190 ? -10.014 -2.988 17.029 1.00 94.19 190 PHE A CA 1
ATOM 1573 C C . PHE A 1 190 ? -9.689 -3.347 15.573 1.00 94.19 190 PHE A C 1
ATOM 1575 O O . PHE A 1 190 ? -8.859 -2.690 14.946 1.00 94.19 190 PHE A O 1
ATOM 1582 N N . THR A 1 191 ? -10.381 -4.332 15.000 1.00 95.94 191 THR A N 1
ATOM 1583 C CA . THR A 1 191 ? -10.204 -4.742 13.600 1.00 95.94 191 THR A CA 1
ATOM 1584 C C . THR A 1 191 ? -10.624 -3.638 12.628 1.00 95.94 191 THR A C 1
ATOM 1586 O O . THR A 1 191 ? -9.907 -3.359 11.661 1.00 95.94 191 THR A O 1
ATOM 1589 N N . VAL A 1 192 ? -11.749 -2.964 12.890 1.00 95.62 192 VAL A N 1
ATOM 1590 C CA . VAL A 1 192 ? -12.220 -1.819 12.091 1.00 95.62 192 VAL A CA 1
ATOM 1591 C C . VAL A 1 192 ? -11.244 -0.645 12.194 1.00 95.62 192 VAL A C 1
ATOM 1593 O O . VAL A 1 192 ? -10.871 -0.058 11.173 1.00 95.62 192 VAL A O 1
ATOM 1596 N N . TYR A 1 193 ? -10.784 -0.334 13.408 1.00 96.06 193 TYR A N 1
ATOM 1597 C CA . TYR A 1 193 ? -9.768 0.685 13.663 1.00 96.06 193 TYR A CA 1
ATOM 1598 C C . TYR A 1 193 ? -8.471 0.394 12.896 1.00 96.06 193 TYR A C 1
ATOM 1600 O O . TYR A 1 193 ? -8.027 1.233 12.112 1.00 96.06 193 TYR A O 1
ATOM 1608 N N . MET A 1 194 ? -7.899 -0.805 13.057 1.00 96.88 194 MET A N 1
ATOM 1609 C CA . MET A 1 194 ? -6.668 -1.228 12.378 1.00 96.88 194 MET A CA 1
ATOM 1610 C C . MET A 1 194 ? -6.804 -1.156 10.861 1.00 96.88 194 MET A C 1
ATOM 1612 O O . MET A 1 194 ? -5.938 -0.601 10.184 1.00 96.88 194 MET A O 1
ATOM 1616 N N . THR A 1 195 ? -7.908 -1.676 10.322 1.00 98.00 195 THR A N 1
ATOM 1617 C CA . THR A 1 195 ? -8.168 -1.657 8.879 1.00 98.00 195 THR A CA 1
ATOM 1618 C C . THR A 1 195 ? -8.201 -0.223 8.353 1.00 98.00 195 THR A C 1
ATOM 1620 O O . THR A 1 195 ? -7.526 0.092 7.374 1.00 98.00 195 THR A O 1
ATOM 1623 N N . THR A 1 196 ? -8.925 0.668 9.035 1.00 97.88 196 THR A N 1
ATOM 1624 C CA . THR A 1 196 ? -9.019 2.087 8.664 1.00 97.88 196 THR A CA 1
ATOM 1625 C C . THR A 1 196 ? -7.650 2.765 8.735 1.00 97.88 196 THR A C 1
ATOM 1627 O O . THR A 1 196 ? -7.238 3.412 7.773 1.00 97.88 196 THR A O 1
ATOM 1630 N N . TYR A 1 197 ? -6.910 2.557 9.827 1.00 97.75 197 TYR A N 1
ATOM 1631 C CA . TYR A 1 197 ? -5.568 3.102 10.032 1.00 97.75 197 TYR A CA 1
ATOM 1632 C C . TYR A 1 197 ? -4.611 2.706 8.901 1.00 97.75 197 TYR A C 1
ATOM 1634 O O . TYR A 1 197 ? -3.956 3.560 8.299 1.00 97.75 197 TYR A O 1
ATOM 1642 N N . ILE A 1 198 ? -4.544 1.409 8.580 1.00 97.00 198 ILE A N 1
ATOM 1643 C CA . ILE A 1 198 ? -3.658 0.871 7.540 1.00 97.00 198 ILE A CA 1
ATOM 1644 C C . ILE A 1 198 ? -4.013 1.467 6.180 1.00 97.00 198 ILE A C 1
ATOM 1646 O O . ILE A 1 198 ? -3.123 1.921 5.460 1.00 97.00 198 ILE A O 1
ATOM 1650 N N . LEU A 1 199 ? -5.299 1.484 5.824 1.00 97.94 199 LEU A N 1
ATOM 1651 C CA . LEU A 1 199 ? -5.754 1.997 4.535 1.00 97.94 199 LEU A CA 1
ATOM 1652 C C . LEU A 1 199 ? -5.486 3.506 4.394 1.00 97.94 199 LEU A C 1
ATOM 1654 O O . LEU A 1 199 ? -5.017 3.936 3.342 1.00 97.94 199 LEU A O 1
ATOM 1658 N N . LEU A 1 200 ? -5.685 4.302 5.450 1.00 97.88 200 LEU A N 1
ATOM 1659 C CA . LEU A 1 200 ? -5.321 5.725 5.455 1.00 97.88 200 LEU A CA 1
ATOM 1660 C C . LEU A 1 200 ? -3.808 5.928 5.320 1.00 97.88 200 LEU A C 1
ATOM 1662 O O . LEU A 1 200 ? -3.367 6.810 4.585 1.00 97.88 200 LEU A O 1
ATOM 1666 N N . HIS A 1 201 ? -2.998 5.080 5.955 1.00 95.62 201 HIS A N 1
ATOM 1667 C CA . HIS A 1 201 ? -1.551 5.125 5.761 1.00 95.62 201 HIS A CA 1
ATOM 1668 C C . HIS A 1 201 ? -1.146 4.763 4.321 1.00 95.62 201 HIS A C 1
ATOM 1670 O O . HIS A 1 201 ? -0.248 5.390 3.761 1.00 95.62 201 HIS A O 1
ATOM 1676 N N . VAL A 1 202 ? -1.827 3.809 3.672 1.00 95.31 202 VAL A N 1
ATOM 1677 C CA . VAL A 1 202 ? -1.604 3.493 2.246 1.00 95.31 202 VAL A CA 1
ATOM 1678 C C . VAL A 1 202 ? -1.864 4.708 1.352 1.00 95.31 202 VAL A C 1
ATOM 1680 O O . VAL A 1 202 ? -1.125 4.915 0.383 1.00 95.31 202 VAL A O 1
ATOM 1683 N N . VAL A 1 203 ? -2.855 5.541 1.685 1.00 96.56 203 VAL A N 1
ATOM 1684 C CA . VAL A 1 203 ? -3.093 6.808 0.977 1.00 96.56 203 VAL A CA 1
ATOM 1685 C C . VAL A 1 203 ? -1.892 7.740 1.110 1.00 96.56 203 VAL A C 1
ATOM 1687 O O . VAL A 1 203 ? -1.409 8.235 0.090 1.00 96.56 203 VAL A O 1
ATOM 1690 N N . THR A 1 204 ? -1.340 7.906 2.317 1.00 95.25 204 THR A N 1
ATOM 1691 C CA . THR A 1 204 ? -0.110 8.686 2.520 1.00 95.25 204 THR A CA 1
ATOM 1692 C C . THR A 1 204 ? 1.051 8.155 1.680 1.00 95.25 204 THR A C 1
ATOM 1694 O O . THR A 1 204 ? 1.695 8.925 0.968 1.00 95.25 204 THR A O 1
ATOM 1697 N N . LEU A 1 205 ? 1.317 6.845 1.729 1.00 93.75 205 LEU A N 1
ATOM 1698 C CA . LEU A 1 205 ? 2.427 6.225 0.994 1.00 93.75 205 LEU A CA 1
ATOM 1699 C C . LEU A 1 205 ? 2.291 6.444 -0.520 1.00 93.75 205 LEU A C 1
ATOM 1701 O O . LEU A 1 205 ? 3.271 6.736 -1.205 1.00 93.75 205 LEU A O 1
ATOM 1705 N N . THR A 1 206 ? 1.064 6.377 -1.035 1.00 94.94 206 THR A N 1
ATOM 1706 C CA . THR A 1 206 ? 0.782 6.633 -2.451 1.00 94.94 206 THR A CA 1
ATOM 1707 C C . THR A 1 206 ? 0.971 8.111 -2.806 1.00 94.94 206 THR A C 1
ATOM 1709 O O . THR A 1 206 ? 1.568 8.417 -3.838 1.00 94.94 206 THR A O 1
ATOM 1712 N N . CYS A 1 207 ? 0.533 9.039 -1.946 1.00 94.81 207 CYS A N 1
ATOM 1713 C CA . CYS A 1 207 ? 0.771 10.474 -2.136 1.00 94.81 207 CYS A CA 1
ATOM 1714 C C . CYS A 1 207 ? 2.275 10.792 -2.139 1.00 94.81 207 CYS A C 1
ATOM 1716 O O . CYS A 1 207 ? 2.749 11.492 -3.032 1.00 94.81 207 CYS A O 1
ATOM 1718 N N . GLN A 1 208 ? 3.043 10.229 -1.198 1.00 93.69 208 GLN A N 1
ATOM 1719 C CA . GLN A 1 208 ? 4.501 10.382 -1.130 1.00 93.69 208 GLN A CA 1
ATOM 1720 C C . GLN A 1 208 ? 5.194 9.907 -2.411 1.00 93.69 208 GLN A C 1
ATOM 1722 O O . GLN A 1 208 ? 6.093 10.585 -2.918 1.00 93.69 208 GLN A O 1
ATOM 1727 N N . ASP A 1 209 ? 4.791 8.748 -2.935 1.00 92.19 209 ASP A N 1
ATOM 1728 C CA . ASP A 1 209 ? 5.369 8.190 -4.154 1.00 92.19 209 ASP A CA 1
ATOM 1729 C C . ASP A 1 209 ? 5.111 9.093 -5.366 1.00 92.19 209 ASP A C 1
ATOM 1731 O O . ASP A 1 209 ? 6.059 9.506 -6.042 1.00 92.19 209 ASP A O 1
ATOM 1735 N N . ARG A 1 210 ? 3.847 9.479 -5.585 1.00 93.00 210 ARG A N 1
ATOM 1736 C CA . ARG A 1 210 ? 3.428 10.314 -6.722 1.00 93.00 210 ARG A CA 1
ATOM 1737 C C . ARG A 1 210 ? 3.989 11.728 -6.652 1.00 93.00 210 ARG A C 1
ATOM 1739 O O . ARG A 1 210 ? 4.468 12.258 -7.655 1.00 93.00 210 ARG A O 1
ATOM 1746 N N . HIS A 1 211 ? 4.047 12.309 -5.457 1.00 92.88 211 HIS A N 1
ATOM 1747 C CA . HIS A 1 211 ? 4.697 13.599 -5.244 1.00 92.88 211 HIS A CA 1
ATOM 1748 C C . HIS A 1 211 ? 6.203 13.524 -5.517 1.00 92.88 211 HIS A C 1
ATOM 1750 O O . HIS A 1 211 ? 6.781 14.364 -6.212 1.00 92.88 211 HIS A O 1
ATOM 1756 N N . GLY A 1 212 ? 6.855 12.474 -5.011 1.00 89.44 212 GLY A N 1
ATOM 1757 C CA . GLY A 1 212 ? 8.270 12.230 -5.256 1.00 89.44 212 GLY A CA 1
ATOM 1758 C C . GLY A 1 212 ? 8.574 12.007 -6.738 1.00 89.44 212 GLY A C 1
ATOM 1759 O O . GLY A 1 212 ? 9.593 12.490 -7.231 1.00 89.44 212 GLY A O 1
ATOM 1760 N N . TYR A 1 213 ? 7.708 11.288 -7.456 1.00 88.44 213 TYR A N 1
ATOM 1761 C CA . TYR A 1 213 ? 7.850 11.069 -8.892 1.00 88.44 213 TYR A CA 1
ATOM 1762 C C . TYR A 1 213 ? 7.718 12.381 -9.669 1.00 88.44 213 TYR A C 1
ATOM 1764 O O . TYR A 1 213 ? 8.589 12.670 -10.493 1.00 88.44 213 TYR A O 1
ATOM 1772 N N . ALA A 1 214 ? 6.692 13.186 -9.374 1.00 89.44 214 ALA A N 1
ATOM 1773 C CA . ALA A 1 214 ? 6.471 14.496 -9.983 1.00 89.44 214 ALA A CA 1
ATOM 1774 C C . ALA A 1 214 ? 7.701 15.405 -9.835 1.00 89.44 214 ALA A C 1
ATOM 1776 O O . ALA A 1 214 ? 8.224 15.905 -10.833 1.00 89.44 214 ALA A O 1
ATOM 1777 N N . LYS A 1 215 ? 8.239 15.517 -8.612 1.00 87.00 215 LYS A N 1
ATOM 1778 C CA . LYS A 1 215 ? 9.455 16.293 -8.321 1.00 87.00 215 LYS A CA 1
ATOM 1779 C C . LYS A 1 215 ? 10.670 15.825 -9.125 1.00 87.00 215 LYS A C 1
ATOM 1781 O O . LYS A 1 215 ? 11.372 16.647 -9.704 1.00 87.00 215 LYS A O 1
ATOM 1786 N N . ARG A 1 216 ? 10.914 14.510 -9.204 1.00 83.00 216 ARG A N 1
ATOM 1787 C CA . ARG A 1 216 ? 12.066 13.947 -9.944 1.00 83.00 216 ARG A CA 1
ATOM 1788 C C . ARG A 1 216 ? 11.997 14.167 -11.457 1.00 83.00 216 ARG A C 1
ATOM 1790 O O . ARG A 1 216 ? 13.032 14.143 -12.117 1.00 83.00 216 ARG A O 1
ATOM 1797 N N . HIS A 1 217 ? 10.799 14.373 -11.998 1.00 81.94 217 HIS A N 1
ATOM 1798 C CA . HIS A 1 217 ? 10.578 14.605 -13.426 1.00 81.94 217 HIS A CA 1
ATOM 1799 C C . HIS A 1 217 ? 10.284 16.072 -13.750 1.00 81.94 217 HIS A C 1
ATOM 1801 O O . HIS A 1 217 ? 9.778 16.362 -14.830 1.00 81.94 217 HIS A O 1
ATOM 1807 N N . ASN A 1 218 ? 10.591 16.986 -12.819 1.00 82.31 218 ASN A N 1
ATOM 1808 C CA . ASN A 1 218 ? 10.366 18.423 -12.970 1.00 82.31 218 ASN A CA 1
ATOM 1809 C C . ASN A 1 218 ? 8.928 18.758 -13.418 1.00 82.31 218 ASN A C 1
ATOM 1811 O O . ASN A 1 218 ? 8.700 19.639 -14.250 1.00 82.31 218 ASN A O 1
ATOM 1815 N N . ASN A 1 219 ? 7.950 18.003 -12.906 1.00 83.12 219 ASN A N 1
ATOM 1816 C CA . ASN A 1 219 ? 6.545 18.260 -13.178 1.00 83.12 219 ASN A CA 1
ATOM 1817 C C . ASN A 1 219 ? 6.116 19.532 -12.434 1.00 83.12 219 ASN A C 1
ATOM 1819 O O . ASN A 1 219 ? 6.496 19.745 -11.284 1.00 83.12 219 ASN A O 1
ATOM 1823 N N . ARG A 1 220 ? 5.324 20.375 -13.101 1.00 86.56 220 ARG A N 1
ATOM 1824 C CA . ARG A 1 220 ? 4.790 21.614 -12.521 1.00 86.56 220 ARG A CA 1
ATOM 1825 C C . ARG A 1 220 ? 3.714 21.344 -11.471 1.00 86.56 220 ARG A C 1
ATOM 1827 O O . ARG A 1 220 ? 3.539 22.161 -10.576 1.00 86.56 220 ARG A O 1
ATOM 1834 N N . LEU A 1 221 ? 3.013 20.219 -11.595 1.00 90.56 221 LEU A N 1
ATOM 1835 C CA . LEU A 1 221 ? 1.940 19.826 -10.687 1.00 90.56 221 LEU A CA 1
ATOM 1836 C C . LEU A 1 221 ? 2.497 19.107 -9.454 1.00 90.56 221 LEU A C 1
ATOM 1838 O O . LEU A 1 221 ? 3.552 18.466 -9.518 1.00 90.56 221 LEU A O 1
ATOM 1842 N N . ARG A 1 222 ? 1.750 19.143 -8.340 1.00 91.69 222 ARG A N 1
ATOM 1843 C CA . ARG A 1 222 ? 2.133 18.450 -7.091 1.00 91.69 222 ARG A CA 1
ATOM 1844 C C . ARG A 1 222 ? 2.306 16.937 -7.281 1.00 91.69 222 ARG A C 1
ATOM 1846 O O . ARG A 1 222 ? 3.156 16.355 -6.610 1.00 91.69 222 ARG A O 1
ATOM 1853 N N . TYR A 1 223 ? 1.541 16.319 -8.184 1.00 92.75 223 TYR A N 1
ATOM 1854 C CA . TYR A 1 223 ? 1.532 14.874 -8.454 1.00 92.75 223 TYR A CA 1
ATOM 1855 C C . TYR A 1 223 ? 1.644 14.571 -9.959 1.00 92.75 223 TYR A C 1
ATOM 1857 O O . TYR A 1 223 ? 1.239 15.376 -10.793 1.00 92.75 223 TYR A O 1
ATOM 1865 N N . ASP A 1 224 ? 2.154 13.390 -10.327 1.00 88.12 224 ASP A N 1
ATOM 1866 C CA . ASP A 1 224 ? 2.282 12.937 -11.725 1.00 88.12 224 ASP A CA 1
ATOM 1867 C C . ASP A 1 224 ? 0.965 12.449 -12.342 1.00 88.12 224 ASP A C 1
ATOM 1869 O O . ASP A 1 224 ? 0.821 12.447 -13.562 1.00 88.12 224 ASP A O 1
ATOM 1873 N N . MET A 1 225 ? -0.006 12.082 -11.504 1.00 89.38 225 MET A N 1
ATOM 1874 C CA . MET A 1 225 ? -1.365 11.714 -11.908 1.00 89.38 225 MET A CA 1
ATOM 1875 C C . MET A 1 225 ? -2.400 12.386 -10.990 1.00 89.38 225 MET A C 1
ATOM 1877 O O . MET A 1 225 ? -2.995 11.711 -10.145 1.00 89.38 225 MET A O 1
ATOM 1881 N N . PRO A 1 226 ? -2.630 13.706 -11.125 1.00 91.12 226 PRO A N 1
ATOM 1882 C CA . PRO A 1 226 ? -3.508 14.446 -10.218 1.00 91.12 226 PRO A CA 1
ATOM 1883 C C . PRO A 1 226 ? -4.926 13.865 -10.099 1.00 91.12 226 PRO A C 1
ATOM 1885 O O . PRO A 1 226 ? -5.331 13.594 -8.970 1.00 91.12 226 PRO A O 1
ATOM 1888 N N . PRO A 1 227 ? -5.641 13.511 -11.193 1.00 91.38 227 PRO A N 1
ATOM 1889 C CA . PRO A 1 227 ? -6.995 12.958 -11.072 1.00 91.38 227 PRO A CA 1
ATOM 1890 C C . PRO A 1 227 ? -7.050 11.632 -10.301 1.00 91.38 227 PRO A C 1
ATOM 1892 O O . PRO A 1 227 ? -8.041 11.316 -9.646 1.00 91.38 227 PRO A O 1
ATOM 1895 N N . PHE A 1 228 ? -5.991 10.823 -10.377 1.00 91.50 228 PHE A N 1
ATOM 1896 C CA . PHE A 1 228 ? -5.902 9.587 -9.602 1.00 91.50 228 PHE A CA 1
ATOM 1897 C C . PHE A 1 228 ? -5.726 9.885 -8.109 1.00 91.50 228 PHE A C 1
ATOM 1899 O O . PHE A 1 228 ? -6.412 9.280 -7.285 1.00 91.50 228 PHE A O 1
ATOM 1906 N N . ILE A 1 229 ? -4.843 10.828 -7.765 1.00 93.75 229 ILE A N 1
ATOM 1907 C CA . ILE A 1 229 ? -4.604 11.220 -6.374 1.00 93.75 229 ILE A CA 1
ATOM 1908 C C . ILE A 1 229 ? -5.835 11.889 -5.762 1.00 93.75 229 ILE A C 1
ATOM 1910 O O . ILE A 1 229 ? -6.212 11.525 -4.655 1.00 93.75 229 ILE A O 1
ATOM 1914 N N . GLU A 1 230 ? -6.518 12.772 -6.486 1.00 92.19 230 GLU A N 1
ATOM 1915 C CA . GLU A 1 230 ? -7.772 13.382 -6.028 1.00 92.19 230 GLU A CA 1
ATOM 1916 C C . GLU A 1 230 ? -8.824 12.317 -5.686 1.00 92.19 230 GLU A C 1
ATOM 1918 O O . GLU A 1 230 ? -9.410 12.337 -4.605 1.00 92.19 230 GLU A O 1
ATOM 1923 N N . ASN A 1 231 ? -9.010 11.319 -6.558 1.00 92.69 231 ASN A N 1
ATOM 1924 C CA . ASN A 1 231 ? -9.932 10.212 -6.292 1.00 92.69 231 ASN A CA 1
ATOM 1925 C C . ASN A 1 231 ? -9.504 9.358 -5.088 1.00 92.69 231 ASN A C 1
ATOM 1927 O O . ASN A 1 231 ? -10.352 8.898 -4.322 1.00 92.69 231 ASN A O 1
ATOM 1931 N N . LEU A 1 232 ? -8.199 9.138 -4.909 1.00 93.88 232 LEU A N 1
ATOM 1932 C CA . LEU A 1 232 ? -7.663 8.407 -3.763 1.00 93.88 232 LEU A CA 1
ATOM 1933 C C . LEU A 1 232 ? -7.920 9.157 -2.446 1.00 93.88 232 LEU A C 1
ATOM 1935 O O . LEU A 1 232 ? -8.371 8.557 -1.472 1.00 93.88 232 LEU A O 1
ATOM 1939 N N . GLN A 1 233 ? -7.662 10.464 -2.428 1.00 94.19 233 GLN A N 1
ATOM 1940 C CA . GLN A 1 233 ? -7.866 11.336 -1.270 1.00 94.19 233 GLN A CA 1
ATOM 1941 C C . GLN A 1 233 ? -9.353 11.482 -0.938 1.00 94.19 233 GLN A C 1
ATOM 1943 O O . GLN A 1 233 ? -9.736 11.386 0.225 1.00 94.19 233 GLN A O 1
ATOM 1948 N N . HIS A 1 234 ? -10.214 11.598 -1.950 1.00 92.88 234 HIS A N 1
ATOM 1949 C CA . HIS A 1 234 ? -11.660 11.551 -1.756 1.00 92.88 234 HIS A CA 1
ATOM 1950 C C . HIS A 1 234 ? -12.103 10.215 -1.134 1.00 92.88 234 HIS A C 1
ATOM 1952 O O . HIS A 1 234 ? -12.894 10.200 -0.191 1.00 92.88 234 HIS A O 1
ATOM 1958 N N . GLY A 1 235 ? -11.533 9.090 -1.580 1.00 93.69 235 GLY A N 1
ATOM 1959 C CA . GLY A 1 235 ? -11.751 7.785 -0.950 1.00 93.69 235 GLY A CA 1
ATOM 1960 C C . GLY A 1 235 ? -11.358 7.754 0.534 1.00 93.69 235 GLY A C 1
ATOM 1961 O O . GLY A 1 235 ? -12.093 7.190 1.345 1.00 93.69 235 GLY A O 1
ATOM 1962 N N . ALA A 1 236 ? -10.252 8.405 0.908 1.00 95.62 236 ALA A N 1
ATOM 1963 C CA . ALA A 1 236 ? -9.838 8.544 2.305 1.00 95.62 236 ALA A CA 1
ATOM 1964 C C . ALA A 1 236 ? -10.850 9.347 3.135 1.00 95.62 236 ALA A C 1
ATOM 1966 O O . ALA A 1 236 ? -11.170 8.952 4.255 1.00 95.62 236 ALA A O 1
ATOM 1967 N N . VAL A 1 237 ? -11.394 10.436 2.580 1.00 93.81 237 VAL A N 1
ATOM 1968 C CA . VAL A 1 237 ? -12.454 11.222 3.232 1.00 93.81 237 VAL A CA 1
ATOM 1969 C C . VAL A 1 237 ? -13.700 10.369 3.463 1.00 93.81 237 VAL A C 1
ATOM 1971 O O . VAL A 1 237 ? -14.229 10.370 4.570 1.00 93.81 237 VAL A O 1
ATOM 1974 N N . LEU A 1 238 ? -14.137 9.583 2.473 1.00 92.00 238 LEU A N 1
ATOM 1975 C CA . LEU A 1 238 ? -15.286 8.684 2.635 1.00 92.00 238 LEU A CA 1
ATOM 1976 C C . LEU A 1 238 ? -15.044 7.637 3.729 1.00 92.00 238 LEU A C 1
ATOM 1978 O O . LEU A 1 238 ? -15.913 7.409 4.568 1.00 92.00 238 LEU A O 1
ATOM 1982 N N . MET A 1 239 ? -13.854 7.032 3.770 1.00 93.94 239 MET A N 1
ATOM 1983 C CA . MET A 1 239 ? -13.493 6.116 4.854 1.00 93.94 239 MET A CA 1
ATOM 1984 C C . MET A 1 239 ? -13.533 6.800 6.225 1.00 93.94 239 MET A C 1
ATOM 1986 O O . MET A 1 239 ? -14.000 6.198 7.189 1.00 93.94 239 MET A O 1
ATOM 1990 N N . LEU A 1 240 ? -13.073 8.050 6.316 1.00 93.19 240 LEU A N 1
ATOM 1991 C CA . LEU A 1 240 ? -13.133 8.832 7.548 1.00 93.19 240 LEU A CA 1
ATOM 1992 C C . LEU A 1 240 ? -14.573 9.162 7.954 1.00 93.19 240 LEU A C 1
ATOM 1994 O O . LEU A 1 240 ? -14.861 9.104 9.143 1.00 93.19 240 LEU A O 1
ATOM 1998 N N . CYS A 1 241 ? -15.489 9.408 7.010 1.00 89.69 241 CYS A N 1
ATOM 1999 C CA . CYS A 1 241 ? -16.919 9.543 7.313 1.00 89.69 241 CYS A CA 1
ATOM 2000 C C . CYS A 1 241 ? -17.471 8.274 7.975 1.00 89.69 241 CYS A C 1
ATOM 2002 O O . CYS A 1 241 ? -18.129 8.345 9.011 1.00 89.69 241 CYS A O 1
ATOM 2004 N N . HIS A 1 242 ? -17.185 7.106 7.390 1.00 89.19 242 HIS A N 1
ATOM 2005 C CA . HIS A 1 242 ? -17.621 5.824 7.948 1.00 89.19 242 HIS A CA 1
ATOM 2006 C C . HIS A 1 242 ? -16.994 5.559 9.317 1.00 89.19 242 HIS A C 1
ATOM 2008 O O . HIS A 1 242 ? -17.677 5.086 10.222 1.00 89.19 242 HIS A O 1
ATOM 2014 N N . TRP A 1 243 ? -15.714 5.893 9.485 1.00 91.00 243 TRP A N 1
ATOM 2015 C CA . TRP A 1 243 ? -15.028 5.796 10.767 1.00 91.00 243 TRP A CA 1
ATOM 2016 C C . TRP A 1 243 ? -15.636 6.723 11.822 1.00 91.00 243 TRP A C 1
ATOM 2018 O O . TRP A 1 243 ? -15.883 6.272 12.936 1.00 91.00 243 TRP A O 1
ATOM 2028 N N . ASP A 1 244 ? -15.901 7.990 11.487 1.00 86.31 244 ASP A N 1
ATOM 2029 C CA . ASP A 1 244 ? -16.465 8.980 12.411 1.00 86.31 244 ASP A CA 1
ATOM 2030 C C . ASP A 1 244 ? -17.866 8.581 12.888 1.00 86.31 244 ASP A C 1
ATOM 2032 O O . ASP A 1 244 ? -18.152 8.612 14.090 1.00 86.31 244 ASP A O 1
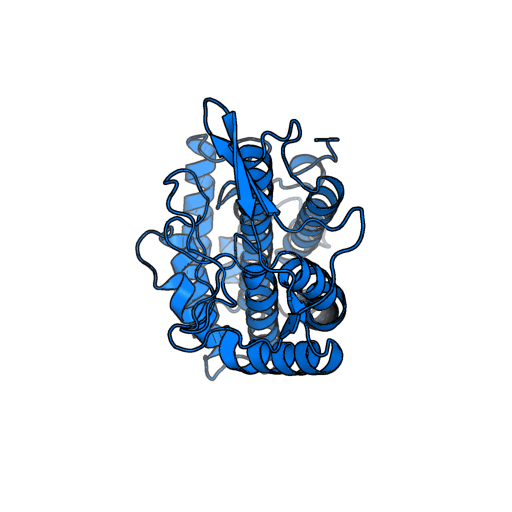ATOM 2036 N N . TYR A 1 245 ? -18.684 8.075 11.963 1.00 84.06 245 TYR A N 1
ATOM 2037 C CA . TYR A 1 245 ? -19.973 7.470 12.279 1.00 84.06 245 TYR A CA 1
ATOM 2038 C C . TYR A 1 245 ? -19.821 6.230 13.176 1.00 84.06 245 TYR A C 1
ATOM 2040 O O . TYR A 1 245 ? -20.485 6.123 14.206 1.00 84.06 245 TYR A O 1
ATOM 2048 N N . TYR A 1 246 ? -18.914 5.310 12.827 1.00 85.94 246 TYR A N 1
ATOM 2049 C CA . TYR A 1 246 ? -18.707 4.059 13.560 1.00 85.94 246 TYR A CA 1
ATOM 2050 C C . TYR A 1 246 ? -18.189 4.275 14.991 1.00 85.94 246 TYR A C 1
ATOM 2052 O O . TYR A 1 246 ? -18.696 3.654 15.929 1.00 85.94 246 TYR A O 1
ATOM 2060 N N . LYS A 1 247 ? -17.210 5.174 15.193 1.00 82.75 247 LYS A N 1
ATOM 2061 C CA . LYS A 1 247 ? -16.689 5.489 16.538 1.00 82.75 247 LYS A CA 1
ATOM 2062 C C . LYS A 1 247 ? -17.753 6.171 17.408 1.00 82.75 247 LYS A C 1
ATOM 2064 O O . LYS A 1 247 ? -17.810 5.918 18.612 1.00 82.75 247 LYS A O 1
ATOM 2069 N N . GLY A 1 248 ? -18.665 6.926 16.790 1.00 71.69 248 GLY A N 1
ATOM 2070 C CA . GLY A 1 248 ? -19.895 7.405 17.415 1.00 71.69 248 GLY A CA 1
ATOM 2071 C C . GLY A 1 248 ? -19.828 8.836 17.934 1.00 71.69 248 GLY A C 1
ATOM 2072 O O . GLY A 1 248 ? -20.026 9.065 19.128 1.00 71.69 248 GLY A O 1
ATOM 2073 N N . ARG A 1 249 ? -19.635 9.816 17.044 1.00 57.81 249 ARG A N 1
ATOM 2074 C CA . ARG A 1 249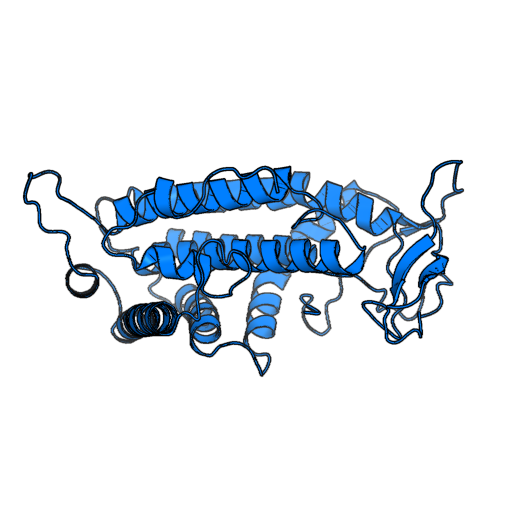 ? -20.069 11.183 17.357 1.00 57.81 249 ARG A CA 1
ATOM 2075 C C . ARG A 1 249 ? -21.588 11.312 17.231 1.00 57.81 249 ARG A C 1
ATOM 2077 O O . ARG A 1 249 ? -22.141 11.087 16.164 1.00 57.81 249 ARG A O 1
ATOM 2084 N N . SER A 1 250 ? -22.213 11.716 18.336 1.00 46.34 250 SER A N 1
ATOM 2085 C CA . SER A 1 250 ? -23.608 12.156 18.489 1.00 46.34 250 SER A CA 1
ATOM 2086 C C . SER A 1 250 ? -24.706 11.178 18.032 1.00 46.34 250 SER A C 1
ATOM 2088 O O . SER A 1 250 ? -25.267 11.247 16.944 1.00 46.34 250 SER A O 1
ATOM 2090 N N . ASN A 1 251 ? -25.011 10.252 18.941 1.00 41.78 251 ASN A N 1
ATOM 2091 C CA . ASN A 1 251 ? -26.339 10.003 19.505 1.00 41.78 251 ASN A CA 1
ATOM 2092 C C . ASN A 1 251 ? -27.557 10.042 18.568 1.00 41.78 251 ASN A C 1
ATOM 2094 O O . ASN A 1 251 ? -28.165 11.082 18.332 1.00 41.78 251 ASN A O 1
ATOM 2098 N N . ALA A 1 252 ? -28.109 8.851 18.325 1.00 40.34 252 ALA A N 1
ATOM 2099 C CA . ALA A 1 252 ? -29.519 8.625 17.990 1.00 40.34 252 ALA A CA 1
ATOM 2100 C C . ALA A 1 252 ? -30.526 9.126 19.071 1.00 40.34 252 ALA A C 1
ATOM 2102 O O . ALA A 1 252 ? -31.685 8.718 19.066 1.00 40.34 252 ALA A O 1
ATOM 2103 N N . LYS A 1 253 ? -30.095 9.969 20.025 1.00 42.72 253 LYS A N 1
ATOM 2104 C CA . LYS A 1 253 ? -30.876 10.470 21.170 1.00 42.72 253 LYS A CA 1
ATOM 2105 C C . LYS A 1 253 ? -30.688 11.964 21.494 1.00 42.72 253 LYS A C 1
ATOM 2107 O O . LYS A 1 253 ? -31.191 12.407 22.517 1.00 42.72 253 LYS A O 1
ATOM 2112 N N . GLY A 1 254 ? -30.017 12.751 20.648 1.00 41.12 254 GLY A N 1
ATOM 2113 C CA . GLY A 1 254 ? -30.035 14.220 20.775 1.00 41.12 254 GLY A CA 1
ATOM 2114 C C . GLY A 1 254 ? -29.273 14.819 21.968 1.00 41.12 254 GLY A C 1
ATOM 2115 O O . GLY A 1 254 ? -29.461 15.993 22.266 1.00 41.12 254 GLY A O 1
ATOM 2116 N N . GLU A 1 255 ? -28.406 14.058 22.643 1.00 47.88 255 GLU A N 1
ATOM 2117 C CA . GLU A 1 255 ? -27.446 14.633 23.591 1.00 47.88 255 GLU A CA 1
ATOM 2118 C C . GLU A 1 255 ? -26.209 15.126 22.828 1.00 47.88 255 GLU A C 1
ATOM 2120 O O . GLU A 1 255 ? -25.528 14.349 22.163 1.00 47.88 255 GLU A O 1
ATOM 2125 N N . ASP A 1 256 ? -25.900 16.415 22.939 1.00 51.72 256 ASP A N 1
ATOM 2126 C CA . ASP A 1 256 ? -24.844 17.119 22.189 1.00 51.72 256 ASP A CA 1
ATOM 2127 C C . ASP A 1 256 ? -23.399 16.750 22.601 1.00 51.72 256 ASP A C 1
ATOM 2129 O O . ASP A 1 256 ? -22.428 17.384 22.184 1.00 51.72 256 ASP A O 1
ATOM 2133 N N . LYS A 1 257 ? -23.215 15.727 23.447 1.00 58.38 257 LYS A N 1
ATOM 2134 C CA . LYS A 1 257 ? -21.894 15.325 23.940 1.00 58.38 257 LYS A CA 1
ATOM 2135 C C . LYS A 1 257 ? -21.341 14.165 23.112 1.00 58.38 257 LYS A C 1
ATOM 2137 O O . LYS A 1 257 ? -21.765 13.021 23.254 1.00 58.38 257 LYS A O 1
ATOM 2142 N N . ALA A 1 258 ? -20.354 14.457 22.267 1.00 63.62 258 ALA A N 1
ATOM 2143 C CA . ALA A 1 258 ? -19.524 13.423 21.654 1.00 63.62 258 ALA A CA 1
ATOM 2144 C C . ALA A 1 258 ? -18.741 12.666 22.743 1.00 63.62 258 ALA A C 1
ATOM 2146 O O . ALA A 1 258 ? -18.098 13.299 23.584 1.00 63.62 258 ALA A O 1
ATOM 2147 N N . LEU A 1 259 ? -18.789 11.330 22.717 1.00 67.56 259 LEU A N 1
ATOM 2148 C CA . LEU A 1 259 ? -17.989 10.493 23.614 1.00 67.56 259 LEU A CA 1
ATOM 2149 C C . LEU A 1 259 ? -16.492 10.707 23.353 1.00 67.56 259 LEU A C 1
ATOM 2151 O O . LEU A 1 259 ? -16.069 10.886 22.204 1.00 67.56 259 LEU A O 1
ATOM 2155 N N . THR A 1 260 ? -15.682 10.671 24.410 1.00 77.81 260 THR A N 1
ATOM 2156 C CA . THR A 1 260 ? -14.223 10.626 24.272 1.00 77.81 260 THR A CA 1
ATOM 2157 C C . THR A 1 260 ? -13.786 9.277 23.707 1.00 77.81 260 THR A C 1
ATOM 2159 O O . THR A 1 260 ? -14.513 8.281 23.772 1.00 77.81 260 THR A O 1
ATOM 2162 N N . LEU A 1 261 ? -12.581 9.220 23.131 1.00 81.25 261 LEU A N 1
ATOM 2163 C CA . LEU A 1 261 ? -12.046 7.955 22.640 1.00 81.25 261 LEU A CA 1
ATOM 2164 C C . LEU A 1 261 ? -11.862 6.967 23.796 1.00 81.25 261 LEU A C 1
ATOM 2166 O O . LEU A 1 261 ? -12.167 5.791 23.645 1.00 81.25 261 LEU A O 1
ATOM 2170 N N . GLU A 1 262 ? -11.454 7.442 24.969 1.00 82.06 262 GLU A N 1
ATOM 2171 C CA . GLU A 1 262 ? -11.373 6.642 26.186 1.00 82.06 262 GLU A CA 1
ATOM 2172 C C . GLU A 1 262 ? -12.726 6.033 26.578 1.00 82.06 262 GLU A C 1
ATOM 2174 O O . GLU A 1 262 ? -12.780 4.828 26.808 1.00 82.06 262 GLU A O 1
ATOM 2179 N N . GLU A 1 263 ? -13.809 6.819 26.580 1.00 79.50 263 GLU A N 1
ATOM 2180 C CA . GLU A 1 263 ? -15.170 6.343 26.879 1.00 79.50 263 GLU A CA 1
ATOM 2181 C C .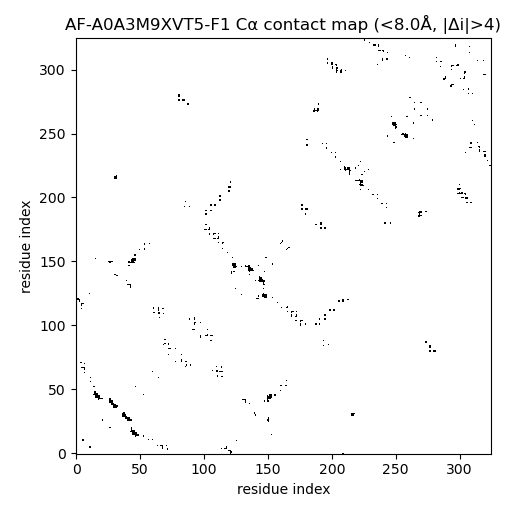 GLU A 1 263 ? -15.638 5.296 25.849 1.00 79.50 263 GLU A C 1
ATOM 2183 O O . GLU A 1 263 ? -16.287 4.306 26.195 1.00 79.50 263 GLU A O 1
ATOM 2188 N N . ILE A 1 264 ? -15.286 5.475 24.569 1.00 79.75 264 ILE A N 1
ATOM 2189 C CA . ILE A 1 264 ? -15.584 4.501 23.506 1.00 79.75 264 ILE A CA 1
ATOM 2190 C C . ILE A 1 264 ? -14.829 3.187 23.743 1.00 79.75 264 ILE A C 1
ATOM 2192 O O . ILE A 1 264 ? -15.405 2.111 23.576 1.00 79.75 264 ILE A O 1
ATOM 2196 N N . LEU A 1 265 ? -13.552 3.268 24.123 1.00 84.19 265 LEU A N 1
ATOM 2197 C CA . LEU A 1 265 ? -12.696 2.104 24.355 1.00 84.19 265 LEU A CA 1
ATOM 2198 C C . LEU A 1 265 ? -13.057 1.359 25.646 1.00 84.19 265 LEU A C 1
ATOM 2200 O O . LEU A 1 265 ? -12.924 0.143 25.684 1.00 84.19 265 LEU A O 1
ATOM 2204 N N . GLU A 1 266 ? -13.531 2.051 26.684 1.00 78.44 266 GLU A N 1
ATOM 2205 C CA . GLU A 1 266 ? -14.002 1.431 27.936 1.00 78.44 266 GLU A CA 1
ATOM 2206 C C . GLU A 1 266 ? -15.222 0.544 27.732 1.00 78.44 266 GLU A C 1
ATOM 2208 O O . GLU A 1 266 ? -15.334 -0.510 28.351 1.00 78.44 266 GLU A O 1
ATOM 2213 N N . ASN A 1 267 ? -16.107 0.953 26.828 1.00 70.31 267 ASN A N 1
ATOM 2214 C CA . ASN A 1 267 ? -17.315 0.210 26.495 1.00 70.31 267 ASN A CA 1
ATOM 2215 C C . ASN A 1 267 ? -17.106 -0.787 25.337 1.00 70.31 267 ASN A C 1
ATOM 2217 O O . ASN A 1 267 ? -18.056 -1.448 24.913 1.00 70.31 267 ASN A O 1
ATOM 2221 N N . GLY A 1 268 ? -15.891 -0.866 24.783 1.00 70.44 268 GLY A N 1
ATOM 2222 C CA . GLY A 1 268 ? -15.551 -1.689 23.624 1.00 70.44 268 GLY A CA 1
ATOM 2223 C C . GLY A 1 268 ? -14.779 -2.961 23.981 1.00 70.44 268 GLY A C 1
ATOM 2224 O O . GLY A 1 268 ? -14.134 -3.059 25.021 1.00 70.44 268 GLY A O 1
ATOM 2225 N N . SER A 1 269 ? -14.790 -3.938 23.073 1.00 79.69 269 SER A N 1
ATOM 2226 C CA . SER A 1 269 ? -13.992 -5.166 23.192 1.00 79.69 269 SER A CA 1
ATOM 2227 C C . SER A 1 269 ? -12.557 -4.935 22.704 1.00 79.69 269 SER A C 1
ATOM 2229 O O . SER A 1 269 ? -12.163 -5.411 21.642 1.00 79.69 269 SER A O 1
ATOM 2231 N N . VAL A 1 270 ? -11.776 -4.161 23.460 1.00 88.62 270 VAL A N 1
ATOM 2232 C CA . VAL A 1 270 ? -10.354 -3.899 23.179 1.00 88.62 270 VAL A CA 1
ATOM 2233 C C . VAL A 1 270 ? -9.481 -4.380 24.333 1.00 88.62 270 VAL A C 1
ATOM 2235 O O . VAL A 1 270 ? -9.792 -4.154 25.502 1.00 88.62 270 VAL A O 1
ATOM 2238 N N . SER A 1 271 ? -8.366 -5.041 24.023 1.00 90.31 271 SER A N 1
ATOM 2239 C CA . SER A 1 271 ? -7.419 -5.463 25.058 1.00 90.31 271 SER A CA 1
ATOM 2240 C C . SER A 1 271 ? -6.669 -4.256 25.657 1.00 90.31 271 SER A C 1
ATOM 2242 O O . SER A 1 271 ? -6.576 -3.199 25.022 1.00 90.31 271 SER A O 1
ATOM 2244 N N . PRO A 1 272 ? -6.057 -4.383 26.851 1.00 91.00 272 PRO A N 1
ATOM 2245 C CA . PRO A 1 272 ? -5.254 -3.304 27.433 1.00 91.00 272 PRO A CA 1
ATOM 2246 C C . PRO A 1 272 ? -4.092 -2.832 26.539 1.00 91.00 272 PRO A C 1
ATOM 2248 O O . PRO A 1 272 ? -3.810 -1.631 26.470 1.00 91.00 272 PRO A O 1
ATOM 2251 N N . SER A 1 273 ? -3.431 -3.748 25.820 1.00 91.56 273 SER A N 1
ATOM 2252 C CA . SER A 1 273 ? -2.342 -3.403 24.893 1.00 91.56 273 SER A CA 1
ATOM 2253 C C . SER A 1 273 ? -2.859 -2.643 23.670 1.00 91.56 273 SER A C 1
ATOM 2255 O O . SER A 1 273 ? -2.287 -1.618 23.295 1.00 91.56 273 SER A O 1
ATOM 2257 N N . GLN A 1 274 ? -3.982 -3.088 23.101 1.00 93.50 274 GLN A N 1
ATOM 2258 C CA . GLN A 1 274 ? -4.655 -2.431 21.980 1.00 93.50 274 GLN A CA 1
ATOM 2259 C C . GLN A 1 274 ? -5.129 -1.027 22.363 1.00 93.50 274 GLN A C 1
ATOM 2261 O O . GLN A 1 274 ? -4.874 -0.064 21.640 1.00 93.50 274 GLN A O 1
ATOM 2266 N N . ARG A 1 275 ? -5.744 -0.887 23.544 1.00 93.94 275 ARG A N 1
ATOM 2267 C CA . ARG A 1 275 ? -6.151 0.408 24.103 1.00 93.94 275 ARG A CA 1
ATOM 2268 C C . ARG A 1 275 ? -4.956 1.349 24.245 1.00 93.94 275 ARG A C 1
ATOM 2270 O O . ARG A 1 275 ? -5.026 2.496 23.812 1.00 93.94 275 ARG A O 1
ATOM 2277 N N . THR A 1 276 ? -3.845 0.858 24.792 1.00 94.38 276 THR A N 1
ATOM 2278 C CA . THR A 1 276 ? -2.616 1.650 24.949 1.00 94.38 276 THR A CA 1
ATOM 2279 C C . THR A 1 276 ? -2.089 2.137 23.600 1.00 94.38 276 THR A C 1
ATOM 2281 O O . THR A 1 276 ? -1.763 3.312 23.457 1.00 94.38 276 THR A O 1
ATOM 2284 N N . LEU A 1 277 ? -2.060 1.269 22.584 1.00 95.81 277 LEU A N 1
ATOM 2285 C CA . LEU A 1 277 ? -1.619 1.627 21.235 1.00 95.81 277 LEU A CA 1
ATOM 2286 C C . LEU A 1 277 ? -2.477 2.740 20.607 1.00 95.81 277 LEU A C 1
ATOM 2288 O O . LEU A 1 277 ? -1.940 3.678 20.008 1.00 95.81 277 LEU A O 1
ATOM 2292 N N . ILE A 1 278 ? -3.800 2.656 20.766 1.00 95.69 278 ILE A N 1
ATOM 2293 C CA . ILE A 1 278 ? -4.743 3.653 20.243 1.00 95.69 278 ILE A CA 1
ATOM 2294 C C . ILE A 1 278 ? -4.523 5.012 20.921 1.00 95.69 278 ILE A C 1
ATOM 2296 O O . ILE A 1 278 ? -4.374 6.026 20.237 1.00 95.69 278 ILE A O 1
ATOM 2300 N N . LEU A 1 279 ? -4.443 5.034 22.254 1.00 94.44 279 LEU A N 1
ATOM 2301 C CA . LEU A 1 279 ? -4.281 6.268 23.031 1.00 94.44 279 LEU A CA 1
ATOM 2302 C C . LEU A 1 279 ? -2.887 6.893 22.865 1.00 94.44 279 LEU A C 1
ATOM 2304 O O . LEU A 1 279 ? -2.742 8.116 22.841 1.00 94.44 279 LEU A O 1
ATOM 2308 N N . ASP A 1 280 ? -1.839 6.082 22.707 1.00 95.31 280 ASP A N 1
ATOM 2309 C CA . ASP A 1 280 ? -0.505 6.568 22.328 1.00 95.31 280 ASP A CA 1
ATOM 2310 C C . ASP A 1 280 ? -0.539 7.291 20.980 1.00 95.31 280 ASP A C 1
ATOM 2312 O O . ASP A 1 280 ? 0.103 8.331 20.809 1.00 95.31 280 ASP A O 1
ATOM 2316 N N . SER A 1 281 ? -1.314 6.763 20.033 1.00 95.81 281 SER A N 1
ATOM 2317 C CA . SER A 1 281 ? -1.456 7.344 18.699 1.00 95.81 281 SER A CA 1
ATOM 2318 C C . SER A 1 281 ? -2.182 8.670 18.730 1.00 95.81 281 SER A C 1
ATOM 2320 O O . SER A 1 281 ? -1.680 9.634 18.154 1.00 95.81 281 SER A O 1
ATOM 2322 N N . GLU A 1 282 ? -3.308 8.747 19.442 1.00 95.19 282 GLU A N 1
ATOM 2323 C CA . GLU A 1 282 ? -4.038 9.998 19.648 1.00 95.19 282 GLU A CA 1
ATOM 2324 C C . GLU A 1 282 ? -3.128 11.067 20.264 1.00 95.19 282 GLU A C 1
ATOM 2326 O O . GLU A 1 282 ? -3.003 12.174 19.727 1.00 95.19 282 GLU A O 1
ATOM 2331 N N . ARG A 1 283 ? -2.416 10.725 21.345 1.00 95.00 283 ARG A N 1
ATOM 2332 C CA . ARG A 1 283 ? -1.463 11.634 21.997 1.00 95.00 283 ARG A CA 1
ATOM 2333 C C . ARG A 1 283 ? -0.357 12.073 21.044 1.00 95.00 283 ARG A C 1
ATOM 2335 O O . ARG A 1 283 ? -0.001 13.253 21.005 1.00 95.00 283 ARG A O 1
ATOM 2342 N N . ARG A 1 284 ? 0.181 11.149 20.242 1.00 94.94 284 ARG A N 1
ATOM 2343 C CA . ARG A 1 284 ? 1.232 11.449 19.266 1.00 94.94 284 ARG A CA 1
ATOM 2344 C C . ARG A 1 284 ? 0.761 12.428 18.207 1.00 94.94 284 ARG A C 1
ATOM 2346 O O . ARG A 1 284 ? 1.458 13.418 17.989 1.00 94.94 284 ARG A O 1
ATOM 2353 N N . VAL A 1 285 ? -0.368 12.162 17.555 1.00 94.44 285 VAL A N 1
ATOM 2354 C CA . VAL A 1 285 ? -0.861 13.025 16.474 1.00 94.44 285 VAL A CA 1
ATOM 2355 C C . VAL A 1 285 ? -1.320 14.378 17.004 1.00 94.44 285 VAL A C 1
ATOM 2357 O O . VAL A 1 285 ? -1.055 15.390 16.364 1.00 94.44 285 VAL A O 1
ATOM 2360 N N . THR A 1 286 ? -1.916 14.419 18.199 1.00 93.75 286 THR A N 1
ATOM 2361 C CA . THR A 1 286 ? -2.318 15.667 18.863 1.00 93.75 286 THR A CA 1
ATOM 2362 C C . THR A 1 286 ? -1.102 16.541 19.143 1.00 93.75 286 THR A C 1
ATOM 2364 O O . THR A 1 286 ? -1.083 17.713 18.776 1.00 93.75 286 THR A O 1
ATOM 2367 N N . ARG A 1 287 ? -0.038 15.954 19.707 1.00 95.06 287 ARG A N 1
ATOM 2368 C CA . ARG A 1 287 ? 1.234 16.653 19.919 1.00 95.06 287 ARG A CA 1
ATOM 2369 C C . ARG A 1 287 ? 1.839 17.145 18.603 1.00 95.06 287 ARG A C 1
ATOM 2371 O O . ARG A 1 287 ? 2.249 18.293 18.523 1.00 95.06 287 ARG A O 1
ATOM 2378 N N . LEU A 1 288 ? 1.879 16.305 17.566 1.00 94.75 288 LEU A N 1
ATOM 2379 C CA . LEU A 1 288 ? 2.423 16.694 16.261 1.00 94.75 288 LEU A CA 1
ATOM 2380 C C . LEU A 1 288 ? 1.640 17.851 15.618 1.00 94.75 288 LEU A C 1
ATOM 2382 O O . LEU A 1 288 ? 2.261 18.746 15.049 1.00 94.75 288 LEU A O 1
ATOM 2386 N N . LYS A 1 289 ? 0.305 17.862 15.733 1.00 92.81 289 LYS A N 1
ATOM 2387 C CA . LYS A 1 289 ? -0.542 18.986 15.302 1.00 92.81 289 LYS A CA 1
ATOM 2388 C C . LYS A 1 289 ? -0.227 20.257 16.102 1.00 92.81 289 LYS A C 1
ATOM 2390 O O . LYS A 1 289 ? -0.002 21.300 15.500 1.00 92.81 289 LYS A O 1
ATOM 2395 N N . ALA A 1 290 ? -0.151 20.164 17.433 1.00 93.69 290 ALA A N 1
ATOM 2396 C CA . ALA A 1 290 ? 0.159 21.302 18.306 1.00 93.69 290 ALA A CA 1
ATOM 2397 C C . ALA A 1 290 ? 1.557 21.896 18.047 1.00 93.69 290 ALA A C 1
ATOM 2399 O O . ALA A 1 290 ? 1.749 23.103 18.137 1.00 93.69 290 ALA A O 1
ATOM 2400 N N . GLU A 1 291 ? 2.523 21.054 17.675 1.00 95.50 291 GLU A N 1
ATOM 2401 C CA . GLU A 1 291 ? 3.877 21.458 17.279 1.00 95.50 291 GLU A CA 1
ATOM 2402 C C . GLU A 1 291 ? 3.959 21.993 15.833 1.00 95.50 291 GLU A C 1
ATOM 2404 O O . GLU A 1 291 ? 5.053 22.302 15.363 1.00 95.50 291 GLU A O 1
ATOM 2409 N N . GLY A 1 292 ? 2.846 22.051 15.089 1.00 93.56 292 GLY A N 1
ATOM 2410 C CA . GLY A 1 292 ? 2.824 22.477 13.684 1.00 93.56 292 GLY A CA 1
ATOM 2411 C C . GLY A 1 292 ? 3.521 21.510 12.719 1.00 93.56 292 GLY A C 1
ATOM 2412 O O . GLY A 1 292 ? 3.818 21.872 11.584 1.00 93.56 292 GLY A O 1
ATOM 2413 N N . LYS A 1 293 ? 3.797 20.272 13.150 1.00 93.94 293 LYS A N 1
ATOM 2414 C CA . LYS A 1 293 ? 4.481 19.239 12.349 1.00 93.94 293 LYS A CA 1
ATOM 2415 C C . LYS A 1 293 ? 3.552 18.471 11.415 1.00 93.94 293 LYS A C 1
ATOM 2417 O O . LYS A 1 293 ? 4.033 17.657 10.635 1.00 93.94 293 LYS A O 1
ATOM 2422 N N . ILE A 1 294 ? 2.244 18.676 11.534 1.00 92.88 294 ILE A N 1
ATOM 2423 C CA . ILE A 1 294 ? 1.238 18.216 10.576 1.00 92.88 294 ILE A CA 1
ATOM 2424 C C . ILE A 1 294 ? 0.545 19.478 10.082 1.00 92.88 294 ILE A C 1
ATOM 2426 O O . ILE A 1 294 ? -0.221 20.093 10.825 1.00 92.88 294 ILE A O 1
ATOM 2430 N N . GLY A 1 295 ? 0.882 19.888 8.863 1.00 86.25 295 GLY A N 1
ATOM 2431 C CA . GLY A 1 295 ? 0.338 21.102 8.267 1.00 86.25 295 GLY A CA 1
ATOM 2432 C C . GLY A 1 295 ? -1.071 20.919 7.707 1.00 86.25 295 GLY A C 1
ATOM 2433 O O . GLY A 1 295 ? -1.594 19.807 7.580 1.00 86.25 295 GLY A O 1
ATOM 2434 N N . THR A 1 296 ? -1.670 22.037 7.304 1.00 81.75 296 THR A N 1
ATOM 2435 C CA . THR A 1 296 ? -2.853 22.035 6.440 1.00 81.75 296 THR A CA 1
ATOM 2436 C C . THR A 1 296 ? -2.449 21.485 5.071 1.00 81.75 296 THR A C 1
ATOM 2438 O O . THR A 1 296 ? -1.442 21.911 4.511 1.00 81.75 296 THR A O 1
ATOM 2441 N N . GLU A 1 297 ? -3.224 20.546 4.523 1.00 85.81 297 GLU A N 1
ATOM 2442 C CA . GLU A 1 297 ? -2.959 19.929 3.208 1.00 85.81 297 GLU A CA 1
ATOM 2443 C C . GLU A 1 297 ? -1.626 19.173 3.106 1.00 85.81 297 GLU A C 1
ATOM 2445 O O . GLU A 1 297 ? -1.028 19.074 2.029 1.00 85.81 297 GLU A O 1
ATOM 2450 N N . ASP A 1 298 ? -1.151 18.628 4.223 1.00 90.69 298 ASP A N 1
ATOM 2451 C CA . ASP A 1 298 ? 0.111 17.895 4.328 1.00 90.69 298 ASP A CA 1
ATOM 2452 C C . ASP A 1 298 ? -0.067 16.410 3.956 1.00 90.69 298 ASP A C 1
ATOM 2454 O O . ASP A 1 298 ? 0.241 15.498 4.718 1.00 90.69 298 ASP A O 1
ATOM 2458 N N . TYR A 1 299 ? -0.643 16.156 2.777 1.00 93.25 299 TYR A N 1
ATOM 2459 C CA . TYR A 1 299 ? -1.115 14.831 2.349 1.00 93.25 299 TYR A CA 1
ATOM 2460 C C . TYR A 1 299 ? -0.018 13.754 2.271 1.00 93.25 299 TYR A C 1
ATOM 2462 O O . TYR A 1 299 ? -0.327 12.562 2.313 1.00 93.25 299 TYR A O 1
ATOM 2470 N N . GLU A 1 300 ? 1.251 14.148 2.138 1.00 93.88 300 GLU A N 1
ATOM 2471 C CA . GLU A 1 300 ? 2.408 13.250 2.137 1.00 93.88 300 GLU A CA 1
ATOM 2472 C C . GLU A 1 300 ? 2.975 12.997 3.541 1.00 93.88 300 GLU A C 1
ATOM 2474 O O . GLU A 1 300 ? 3.868 12.161 3.692 1.00 93.88 300 GLU A O 1
ATOM 2479 N N . ASN A 1 301 ? 2.496 13.676 4.581 1.00 94.06 301 ASN A N 1
ATOM 2480 C CA . ASN A 1 301 ? 2.959 13.440 5.942 1.00 94.06 301 ASN A CA 1
ATOM 2481 C C . ASN A 1 301 ? 2.450 12.089 6.464 1.00 94.06 301 ASN A C 1
ATOM 2483 O O . ASN A 1 301 ? 1.241 11.835 6.394 1.00 94.06 301 ASN A O 1
ATOM 2487 N N . PRO A 1 302 ? 3.334 11.237 7.036 1.00 93.06 302 PRO A N 1
ATOM 2488 C CA . PRO A 1 302 ? 2.979 9.931 7.606 1.00 93.06 302 PRO A CA 1
ATOM 2489 C C . PRO A 1 302 ? 1.727 9.945 8.487 1.00 93.06 302 PRO A C 1
ATOM 2491 O O . PRO A 1 302 ? 0.970 8.978 8.499 1.00 93.06 302 PRO A O 1
ATOM 2494 N N . TYR A 1 303 ? 1.486 11.055 9.184 1.00 94.81 303 TYR A N 1
ATOM 2495 C CA . TYR A 1 303 ? 0.413 11.195 10.154 1.00 94.81 303 TYR A CA 1
ATOM 2496 C C . TYR A 1 303 ? -0.794 11.994 9.679 1.00 94.81 303 TYR A C 1
ATOM 2498 O O . TYR A 1 303 ? -1.787 12.006 10.400 1.00 94.81 303 TYR A O 1
ATOM 2506 N N . PHE A 1 304 ? -0.770 12.639 8.509 1.00 95.44 304 PHE A N 1
ATOM 2507 C CA . PHE A 1 304 ? -1.853 13.548 8.117 1.00 95.44 304 PHE A CA 1
ATOM 2508 C C . PHE A 1 304 ? -3.214 12.850 8.082 1.00 95.44 304 PHE A C 1
ATOM 2510 O O . PHE A 1 304 ? -4.103 13.226 8.847 1.00 95.44 304 PHE A O 1
ATOM 2517 N N . TRP A 1 305 ? -3.359 11.795 7.273 1.00 96.06 305 TRP A N 1
ATOM 2518 C CA . TRP A 1 305 ? -4.619 11.057 7.132 1.00 96.06 305 TRP A CA 1
ATOM 2519 C C . TRP A 1 305 ? -5.003 10.301 8.407 1.00 96.06 305 TRP A C 1
ATOM 2521 O O . TRP A 1 305 ? -6.155 10.344 8.827 1.00 96.06 305 TRP A O 1
ATOM 2531 N N . ILE A 1 306 ? -4.030 9.677 9.075 1.00 95.75 306 ILE A N 1
ATOM 2532 C CA . ILE A 1 306 ? -4.240 8.965 10.345 1.00 95.75 306 ILE A CA 1
ATOM 2533 C C . ILE A 1 306 ? -4.746 9.915 11.439 1.00 95.75 306 ILE A C 1
ATOM 2535 O O . ILE A 1 306 ? -5.656 9.572 12.189 1.00 95.75 306 ILE A O 1
ATOM 2539 N N . SER A 1 307 ? -4.202 11.132 11.521 1.00 94.81 307 SER A N 1
ATOM 2540 C CA . SER A 1 307 ? -4.576 12.107 12.552 1.00 94.81 307 SER A CA 1
ATOM 2541 C C . SER A 1 307 ? -6.043 12.529 12.489 1.00 94.81 307 SER A C 1
ATOM 2543 O O . SER A 1 307 ? -6.591 12.991 13.489 1.00 94.81 307 SER A O 1
ATOM 2545 N N . GLN A 1 308 ? -6.682 12.357 11.331 1.00 93.62 308 GLN A N 1
ATOM 2546 C CA . GLN A 1 308 ? -8.094 12.658 11.131 1.00 93.62 308 GLN A CA 1
ATOM 2547 C C . GLN A 1 308 ? -9.003 11.684 11.891 1.00 93.62 308 GLN A C 1
ATOM 2549 O O . GLN A 1 308 ? -10.076 12.074 12.339 1.00 93.62 308 GLN A O 1
ATOM 2554 N N . MET A 1 309 ? -8.554 10.444 12.128 1.00 93.62 309 MET A N 1
ATOM 2555 C CA . MET A 1 309 ? -9.313 9.454 12.903 1.00 93.62 309 MET A CA 1
ATOM 2556 C C . MET A 1 309 ? -9.592 9.919 14.340 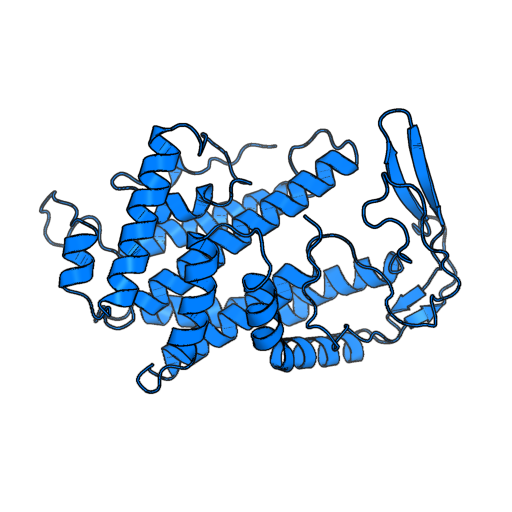1.00 93.62 309 MET A C 1
ATOM 2558 O O . MET A 1 309 ? -10.629 9.571 14.915 1.00 93.62 309 MET A O 1
ATOM 2562 N N . PHE A 1 310 ? -8.675 10.709 14.899 1.00 91.56 310 PHE A N 1
ATOM 2563 C CA . PHE A 1 310 ? -8.661 11.149 16.297 1.00 91.56 310 PHE A CA 1
ATOM 2564 C C . PHE A 1 310 ? -9.172 12.571 16.499 1.00 91.56 310 PHE A C 1
ATOM 2566 O O . PHE A 1 310 ? -9.260 13.050 17.624 1.00 91.56 310 PHE A O 1
ATOM 2573 N N . ASP A 1 311 ? -9.487 13.273 15.416 1.00 85.06 311 ASP A N 1
ATOM 2574 C CA . ASP A 1 311 ? -10.033 14.611 15.533 1.00 85.06 311 ASP A CA 1
ATOM 2575 C C . ASP A 1 311 ? -11.391 14.544 16.270 1.00 85.06 311 ASP A C 1
ATOM 2577 O O . ASP A 1 311 ? -12.118 13.546 16.149 1.00 85.06 311 ASP A O 1
ATOM 2581 N N . LYS A 1 312 ? -11.707 15.567 17.079 1.00 77.62 312 LYS A N 1
ATOM 2582 C CA . LYS A 1 312 ? -12.928 15.698 17.906 1.00 77.62 312 LYS A CA 1
ATOM 2583 C C . LYS A 1 312 ? -13.995 16.598 17.281 1.00 77.62 312 LYS A C 1
ATOM 2585 O O . LYS A 1 312 ? -15.155 16.475 17.656 1.00 77.62 312 LYS A O 1
ATOM 2590 N N . SER A 1 313 ? -13.635 17.408 16.286 1.00 76.69 313 SER A N 1
ATOM 2591 C CA . SER A 1 313 ? -14.559 18.216 15.479 1.00 76.69 313 SER A CA 1
ATOM 2592 C C . SER A 1 313 ? -14.438 17.970 13.968 1.00 76.69 313 SER A C 1
ATOM 2594 O O . SER A 1 313 ? -15.057 18.689 13.193 1.00 76.69 313 SER A O 1
ATOM 2596 N N . TRP A 1 314 ? -13.706 16.923 13.559 1.00 84.50 314 TRP A N 1
ATOM 2597 C CA . TRP A 1 314 ? -13.684 16.346 12.205 1.00 84.50 314 TRP A CA 1
ATOM 2598 C C . TRP A 1 314 ? -14.965 16.570 11.400 1.00 84.50 314 TRP A C 1
ATOM 2600 O O . TRP A 1 314 ? -16.048 16.165 11.824 1.00 84.50 314 TRP A O 1
ATOM 2610 N N . SER A 1 315 ? -14.813 17.130 10.209 1.00 78.75 315 SER A N 1
ATOM 2611 C CA . SER A 1 315 ? -15.858 17.172 9.198 1.00 78.75 315 SER A CA 1
ATOM 2612 C C . SER A 1 315 ? -15.245 16.951 7.811 1.00 78.75 315 SER A C 1
ATOM 2614 O O . SER A 1 315 ? -14.086 17.322 7.589 1.00 78.75 315 SER A O 1
ATOM 2616 N N . PRO A 1 316 ? -16.000 16.393 6.846 1.00 74.62 316 PRO A N 1
ATOM 2617 C CA . PRO A 1 316 ? -15.461 16.064 5.524 1.00 74.62 316 PRO A CA 1
ATOM 2618 C C . PRO A 1 316 ? -14.840 17.270 4.803 1.00 74.62 316 PRO A C 1
ATOM 2620 O O . PRO A 1 316 ? -13.777 17.153 4.196 1.00 74.62 316 PRO A O 1
ATOM 2623 N N . GLY A 1 317 ? -15.464 18.448 4.923 1.00 65.25 317 GLY A N 1
ATOM 2624 C CA . GLY A 1 317 ? -15.036 19.675 4.243 1.00 65.25 317 GLY A CA 1
ATOM 2625 C C . GLY A 1 317 ? -13.760 20.324 4.794 1.00 65.25 317 GLY A C 1
ATOM 2626 O O . GLY A 1 317 ? -13.238 21.236 4.156 1.00 65.25 317 GLY A O 1
ATOM 2627 N N . GLN A 1 318 ? -13.255 19.874 5.950 1.00 66.56 318 GLN A N 1
ATOM 2628 C CA . GLN A 1 318 ? -12.029 20.394 6.572 1.00 66.56 318 GLN A CA 1
ATOM 2629 C C . GLN A 1 318 ? -10.757 19.671 6.109 1.00 66.56 318 GLN A C 1
ATOM 2631 O O . GLN A 1 318 ? -9.668 20.226 6.227 1.00 66.56 318 GLN A O 1
ATOM 2636 N N . VAL A 1 319 ? -10.874 18.433 5.619 1.00 63.34 319 VAL A N 1
ATOM 2637 C CA . VAL A 1 319 ? -9.707 17.575 5.340 1.00 63.34 319 VAL A CA 1
ATOM 2638 C C . VAL A 1 319 ? -9.178 17.769 3.929 1.00 63.34 319 VAL A C 1
ATOM 2640 O O . VAL A 1 319 ? -7.967 17.780 3.715 1.00 63.34 319 VAL A O 1
ATOM 2643 N N . TRP A 1 320 ? -10.090 17.874 2.966 1.00 63.66 320 TRP A N 1
ATOM 2644 C CA . TRP A 1 320 ? -9.761 17.979 1.556 1.00 63.66 320 TRP A CA 1
ATOM 2645 C C . TRP A 1 320 ? -10.897 18.670 0.807 1.00 63.66 320 TRP A C 1
ATOM 2647 O O . TRP A 1 320 ? -12.066 18.313 0.948 1.00 63.66 320 TRP A O 1
ATOM 2657 N N . GLN A 1 321 ? -10.528 19.635 -0.025 1.00 60.00 321 GLN A N 1
ATOM 2658 C CA . GLN A 1 321 ? -11.362 20.128 -1.111 1.00 60.00 321 GLN A CA 1
ATOM 2659 C C . GLN A 1 321 ? -10.608 19.832 -2.400 1.00 60.00 321 GLN A C 1
ATOM 2661 O O . GLN A 1 321 ? -9.389 20.004 -2.431 1.00 60.00 321 GLN A O 1
ATOM 2666 N N . ALA A 1 322 ? -11.313 19.378 -3.439 1.00 57.59 322 ALA A N 1
ATOM 2667 C CA . ALA A 1 322 ? -10.715 19.162 -4.749 1.00 57.59 322 ALA A CA 1
ATOM 2668 C C . ALA A 1 322 ? -10.029 20.452 -5.204 1.00 57.59 322 ALA A C 1
ATOM 2670 O O . ALA A 1 322 ? -10.677 21.431 -5.571 1.00 57.59 322 ALA A O 1
ATOM 2671 N N . LYS A 1 323 ? -8.703 20.460 -5.129 1.00 57.53 323 LYS A N 1
ATOM 2672 C CA . LYS A 1 323 ? -7.870 21.508 -5.686 1.00 57.53 323 LYS A CA 1
ATOM 2673 C C . LYS A 1 323 ? -7.309 20.930 -6.961 1.00 57.53 323 LYS A C 1
ATOM 2675 O O . LYS A 1 323 ? -6.650 19.900 -6.906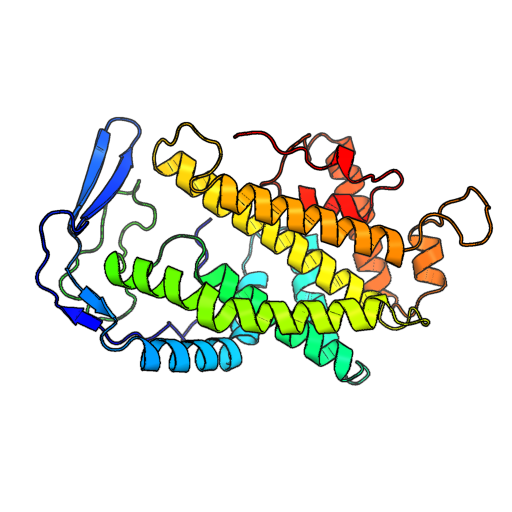 1.00 57.53 323 LYS A O 1
ATOM 2680 N N . HIS A 1 324 ? -7.578 21.582 -8.084 1.00 53.88 324 HIS A N 1
ATOM 2681 C CA . HIS A 1 324 ? -6.837 21.320 -9.309 1.00 53.88 324 HIS A CA 1
ATOM 2682 C C . HIS A 1 324 ? -5.352 21.602 -9.006 1.00 53.88 324 HIS A C 1
ATOM 2684 O O . HIS A 1 324 ? -4.959 22.767 -8.920 1.00 53.88 324 HIS A O 1
ATOM 2690 N N . TYR A 1 325 ? -4.588 20.548 -8.694 1.00 57.00 325 TYR A N 1
ATOM 2691 C CA . TYR A 1 325 ? -3.176 20.619 -8.293 1.00 57.00 325 TYR A CA 1
ATOM 2692 C C . TYR A 1 325 ? -2.252 21.046 -9.424 1.00 57.00 325 TYR A C 1
ATOM 2694 O O . TYR A 1 325 ? -2.560 20.708 -10.589 1.00 57.00 325 TYR A O 1
#

Organism: NCBI:txid1051616

pLDDT: mean 87.77, std 11.88, range [36.66, 98.56]

Radius of gyration: 21.56 Å; Cα contacts (8 Å, |Δi|>4): 369; chains: 1; bounding box: 57×40×62 Å

Sequence (325 aa):
MMQDICPVGFPIRLQVRKFHPREGDRVHREWYTASKARRHEIAPYALANLSKTVQYFKDYVSEHAEQAWRQYWKRKGQDDIISRHYSEAMAHTHSSDLPPQERELLENVFKLWFATQITLGSSWISSEDKLGIMPETDPAYPQPNKAPTPKMVVAQFDRLNPIYVLRQLRAKVLKGLEKLTQSPRREPFFTVYMTTYILLHVVTLTCQDRHGYAKRHNNRLRYDMPPFIENLQHGAVLMLCHWDYYKGRSNAKGEDKALTLEEILENGSVSPSQRTLILDSERRVTRLKAEGKIGTEDYENPYFWISQMFDKSWSPGQVWQAKHY

Secondary structure (DSSP, 8-state):
-----SPTT------EEE----TT---EEEEE-SS-EEEEE---EEES-HHHHHHHHHHHHHHHHHHHHHHHHTSTTS-HHHHHHHHHHHHHHT-TTS-HHHHHHHHHHHHHHHHHHTTSS--B--SS--TTPPPB--TTSSSTTBPBPPHHHHHHHHHHHIIIIIHHHHHHHHHHHHHHHT-SS-TTHHHHHHHHHHHHHHHHHHHHHHHHHHHHTT-SSSSSSHHHHHHHHHHHHHHHHHHHHHHT-S-TT----PPPHHHHHHTS---HHHHHHHHHHHHHHHHHHHTT-S-TT-TTSTTHHHHHTT-SS--HHHH------